Protein AF-0000000077935550 (afdb_homodimer)

pLDDT: mean 90.31, std 12.25, range [32.28, 98.06]

Foldseek 3Di:
DVVQQPQQVLLVVVLVCVVVVHDDDPVSCPPADPLQSLVVNVCVVVVWDKGGDPDRFKIWTADPVDPPATAAMEGEDEPVDDDDVVVVVVRVVVCVVRVHWYKYWYQYPVRDTDIDTDDDDDDDD/DVVQQPQQVLLVVVLVCVVVVHDDDPVSCPPADPQQSLVVNVCVVVVWDKGGDPDRFKIWTADPVDPPATAAMEGEDEPVDDDDVVVVVVRVVVCVVRVHWYKYWYQYPVRDTDIDTDDDDDDDD

Secondary structure (DSSP, 8-state):
-TTHHHHHHHHHHHHHHHHTT----GGGGTT--HHHHHHHHHHHHTT--EEE-SSTTEEEEEPSSSTT-EEEEEEEEETTS-B-HHHHHHHHHHHHHHTPEEEEEEE-TT--EEEEEEEE-----/-HHHHHHHHHHHHHHHHHHTT----GGGGTT--HHHHHHHHHHHHTT--EEE-SSTTEEEEEPSSSTT-EEEEEEEEETTS-B-HHHHHHHHHHHHHHTPEEEEEEE-TT--EEEEEEEE-----

Sequence (250 aa):
MSDHIENVKREEDIFQKLINRKEIRAEDISGINWDRLAVYVDLKQKGKVVCKGYDDSTLIIKDRKIEGKSKAIILVINEAEKISPTKLLDVISRSKSLNLEVLVALVDKYGDITYYNISEARLIRMSDHIENVKREEDIFQKLINRKEIRAEDISGINWDRLAVYVDLKQKGKVVCKGYDDSTLIIKDRKIEGKSKAIILVINEAEKISPTKLLDVISRSKSLNLEVLVALVDKYGDITYYNISEARLIR

Solvent-accessible surface area (backbone atoms only — not comparable to full-atom values): 13946 Å² total; per-residue (Å²): 122,72,70,67,67,46,53,38,53,47,48,51,49,49,46,50,31,57,76,68,71,45,86,80,52,72,75,77,54,58,92,56,53,61,68,44,45,51,50,50,49,52,40,45,73,40,69,47,50,73,47,60,38,92,52,89,43,32,30,28,32,44,35,90,85,44,85,90,38,63,41,30,39,32,42,51,40,53,53,88,44,74,41,52,47,60,62,54,49,51,51,50,56,52,20,62,79,65,67,28,45,41,32,36,36,38,29,46,98,84,67,52,73,48,41,29,33,50,43,82,44,81,83,73,110,123,72,70,66,63,48,52,37,55,47,49,50,49,50,46,50,30,56,76,67,70,45,86,80,53,70,76,78,55,58,93,56,54,62,66,46,45,51,50,50,48,51,40,44,72,39,67,47,51,72,46,58,37,92,51,88,43,32,31,26,32,44,36,88,85,43,84,92,36,62,40,29,38,32,42,50,41,52,53,90,46,74,42,51,49,59,60,55,49,52,52,49,54,52,20,62,78,65,67,29,45,40,34,34,37,38,29,45,97,85,66,53,72,48,40,28,34,49,43,82,44,82,83,72,111

Structure (mmCIF, N/CA/C/O backbone):
data_AF-0000000077935550-model_v1
#
loop_
_entity.id
_entity.type
_entity.pdbx_description
1 polymer 'tRNA intron endonuclease catalytic domain-containing protein'
#
loop_
_atom_site.group_PDB
_atom_site.id
_atom_site.type_symbol
_atom_site.label_atom_id
_atom_site.label_alt_id
_atom_site.label_comp_id
_atom_site.label_asym_id
_atom_site.label_entity_id
_atom_site.label_seq_id
_atom_site.pdbx_PDB_ins_code
_atom_site.Cartn_x
_atom_site.Cartn_y
_atom_site.Cartn_z
_atom_site.occupancy
_atom_site.B_iso_or_equiv
_atom_site.auth_seq_id
_atom_site.auth_comp_id
_atom_site.auth_asym_id
_atom_site.auth_atom_id
_atom_site.pdbx_PDB_model_num
ATOM 1 N N . MET A 1 1 ? -5.34 -27.719 8.75 1 32.28 1 MET A N 1
ATOM 2 C CA . MET A 1 1 ? -3.959 -27.766 8.281 1 32.28 1 MET A CA 1
ATOM 3 C C . MET A 1 1 ? -3.887 -28.344 6.871 1 32.28 1 MET A C 1
ATOM 5 O O . MET A 1 1 ? -3 -27.984 6.094 1 32.28 1 MET A O 1
ATOM 9 N N . SER A 1 2 ? -4.828 -29.25 6.672 1 37.88 2 SER A N 1
ATOM 10 C CA . SER A 1 2 ? -4.859 -30.125 5.5 1 37.88 2 SER A CA 1
ATOM 11 C C . SER A 1 2 ? -5.309 -29.359 4.258 1 37.88 2 SER A C 1
ATOM 13 O O . SER A 1 2 ? -4.797 -29.594 3.16 1 37.88 2 SER A O 1
ATOM 15 N N . ASP A 1 3 ? -6.27 -28.5 4.469 1 39.91 3 ASP A N 1
ATOM 16 C CA . ASP A 1 3 ? -6.969 -27.844 3.367 1 39.91 3 ASP A CA 1
ATOM 17 C C . ASP A 1 3 ? -6.082 -26.797 2.701 1 39.91 3 ASP A C 1
ATOM 19 O O . ASP A 1 3 ? -6.266 -26.469 1.524 1 39.91 3 ASP A O 1
ATOM 23 N N . HIS A 1 4 ? -5.25 -26.156 3.471 1 45.94 4 HIS A N 1
ATOM 24 C CA . HIS A 1 4 ? -4.41 -25.031 3.061 1 45.94 4 HIS A CA 1
ATOM 25 C C . HIS A 1 4 ? -3.344 -25.469 2.064 1 45.94 4 HIS A C 1
ATOM 27 O O . HIS A 1 4 ? -2.963 -24.703 1.175 1 45.94 4 HIS A O 1
ATOM 33 N N . ILE A 1 5 ? -2.688 -26.609 2.182 1 45.94 5 ILE A N 1
ATOM 34 C CA . ILE A 1 5 ? -1.694 -27.188 1.286 1 45.94 5 ILE A CA 1
ATOM 35 C C . ILE A 1 5 ? -2.332 -27.484 -0.068 1 45.94 5 ILE A C 1
ATOM 37 O O . ILE A 1 5 ? -1.652 -27.484 -1.097 1 45.94 5 ILE A O 1
ATOM 41 N N . GLU A 1 6 ? -3.572 -27.547 -0.084 1 53.25 6 GLU A N 1
ATOM 42 C CA . GLU A 1 6 ? -4.312 -28.078 -1.225 1 53.25 6 GLU A CA 1
ATOM 43 C C . GLU A 1 6 ? -4.5 -27.016 -2.305 1 53.25 6 GLU A C 1
ATOM 45 O O . GLU A 1 6 ? -4.473 -27.328 -3.498 1 53.25 6 GLU A O 1
ATOM 50 N N . ASN A 1 7 ? -4.562 -25.797 -1.933 1 57.72 7 ASN A N 1
ATOM 51 C CA . ASN A 1 7 ? -4.941 -24.812 -2.938 1 57.72 7 ASN A CA 1
ATOM 52 C C . ASN A 1 7 ? -3.795 -24.531 -3.902 1 57.72 7 ASN A C 1
ATOM 54 O O . ASN A 1 7 ? -4 -24.453 -5.117 1 57.72 7 ASN A O 1
ATOM 58 N N . VAL A 1 8 ? -2.561 -24.375 -3.51 1 64.44 8 VAL A N 1
ATOM 59 C CA . VAL A 1 8 ? -1.49 -24.078 -4.457 1 64.44 8 VAL A CA 1
ATOM 60 C C . VAL A 1 8 ? -1.198 -25.328 -5.301 1 64.44 8 VAL A C 1
ATOM 62 O O . VAL A 1 8 ? -0.874 -25.219 -6.484 1 64.44 8 VAL A O 1
ATOM 65 N N . LYS A 1 9 ? -1.453 -26.469 -4.758 1 80 9 LYS A N 1
ATOM 66 C CA . LYS A 1 9 ? -1.347 -27.656 -5.613 1 80 9 LYS A CA 1
ATOM 67 C C . LYS A 1 9 ? -2.338 -27.578 -6.77 1 80 9 LYS A C 1
ATOM 69 O O . LYS A 1 9 ? -2.014 -27.969 -7.898 1 80 9 LYS A O 1
ATOM 74 N N . ARG A 1 10 ? -3.385 -26.969 -6.418 1 88.62 10 ARG A N 1
ATOM 75 C CA . ARG A 1 10 ? -4.414 -26.844 -7.445 1 88.62 10 ARG A CA 1
ATOM 76 C C . ARG A 1 10 ? -3.998 -25.828 -8.508 1 88.62 10 ARG A C 1
ATOM 78 O O . ARG A 1 10 ? -4.117 -26.094 -9.703 1 88.62 10 ARG A O 1
ATOM 85 N N . GLU A 1 11 ? -3.42 -24.734 -8.094 1 91.62 11 GLU A N 1
ATOM 86 C CA . GLU A 1 11 ? -2.975 -23.703 -9.039 1 91.62 11 GLU A CA 1
ATOM 87 C C . GLU A 1 11 ? -1.8 -24.203 -9.875 1 91.62 11 GLU A C 1
ATOM 89 O O . GLU A 1 11 ? -1.725 -23.922 -11.078 1 91.62 11 GLU A O 1
ATOM 94 N N . GLU A 1 12 ? -0.996 -24.938 -9.211 1 92.38 12 GLU A N 1
ATOM 95 C CA . GLU A 1 12 ? 0.135 -25.516 -9.93 1 92.38 12 GLU A CA 1
ATOM 96 C C . GLU A 1 12 ? -0.335 -26.516 -10.984 1 92.38 12 GLU A C 1
ATOM 98 O O . GLU A 1 12 ? 0.181 -26.531 -12.102 1 92.38 12 GLU A O 1
ATOM 103 N N . ASP A 1 13 ? -1.292 -27.281 -10.578 1 93.44 13 ASP A N 1
ATOM 104 C CA . ASP A 1 13 ? -1.861 -28.234 -11.516 1 93.44 13 ASP A CA 1
ATOM 105 C C . ASP A 1 13 ? -2.48 -27.531 -12.719 1 93.44 13 ASP A C 1
ATOM 107 O O . ASP A 1 13 ? -2.275 -27.938 -13.859 1 93.44 13 ASP A O 1
ATOM 111 N N . ILE A 1 14 ? -3.154 -26.562 -12.367 1 93.75 14 ILE A N 1
ATOM 112 C CA . ILE A 1 14 ? -3.789 -25.781 -13.422 1 93.75 14 ILE A CA 1
ATOM 113 C C . ILE A 1 14 ? -2.719 -25.141 -14.305 1 93.75 14 ILE A C 1
ATOM 115 O O . ILE A 1 14 ? -2.816 -25.188 -15.539 1 93.75 14 ILE A O 1
ATOM 119 N N . PHE A 1 15 ? -1.76 -24.641 -13.68 1 93.94 15 PHE A N 1
ATOM 120 C CA . PHE A 1 15 ? -0.656 -24.047 -14.422 1 93.94 15 PHE A CA 1
ATOM 121 C C . PHE A 1 15 ? -0.003 -25.078 -15.344 1 93.94 15 PHE A C 1
ATOM 123 O O . PHE A 1 15 ? 0.272 -24.781 -16.516 1 93.94 15 PHE A O 1
ATOM 130 N N . GLN A 1 16 ? 0.189 -26.203 -14.93 1 95.06 16 GLN A N 1
ATOM 131 C CA . GLN A 1 16 ? 0.81 -27.266 -15.719 1 95.06 16 GLN A CA 1
ATOM 132 C C . GLN A 1 16 ? -0.077 -27.656 -16.891 1 95.06 16 GLN A C 1
ATOM 134 O O . GLN A 1 16 ? 0.418 -27.906 -18 1 95.06 16 GLN A O 1
ATOM 139 N N . LYS A 1 17 ? -1.321 -27.719 -16.578 1 94.75 17 LYS A N 1
ATOM 140 C CA . LYS A 1 17 ? -2.254 -28.031 -17.656 1 94.75 17 LYS A CA 1
ATOM 141 C C . LYS A 1 17 ? -2.234 -26.938 -18.734 1 94.75 17 LYS A C 1
ATOM 143 O O . LYS A 1 17 ? -2.246 -27.25 -19.938 1 94.75 17 LYS A O 1
ATOM 148 N N . LEU A 1 18 ? -2.193 -25.719 -18.25 1 91.12 18 LEU A N 1
ATOM 149 C CA . LEU A 1 18 ? -2.15 -24.594 -19.172 1 91.12 18 LEU A CA 1
ATOM 150 C C . LEU A 1 18 ? -0.898 -24.641 -20.031 1 91.12 18 LEU A C 1
ATOM 152 O O . LEU A 1 18 ? -0.976 -24.469 -21.25 1 91.12 18 LEU A O 1
ATOM 156 N N . ILE A 1 19 ? 0.218 -24.875 -19.484 1 92.75 19 ILE A N 1
ATOM 157 C CA . ILE A 1 19 ? 1.485 -24.812 -20.203 1 92.75 19 ILE A CA 1
ATOM 158 C C . ILE A 1 19 ? 1.622 -26.031 -21.109 1 92.75 19 ILE A C 1
ATOM 160 O O . ILE A 1 19 ? 2.289 -25.953 -22.141 1 92.75 19 ILE A O 1
ATOM 164 N N . ASN A 1 20 ? 1.016 -27.078 -20.797 1 95.06 20 ASN A N 1
ATOM 165 C CA . ASN A 1 20 ? 1.072 -28.297 -21.594 1 95.06 20 ASN A CA 1
ATOM 166 C C . ASN A 1 20 ? -0.09 -28.359 -22.594 1 95.06 20 ASN A C 1
ATOM 168 O O . ASN A 1 20 ? -0.294 -29.391 -23.234 1 95.06 20 ASN A O 1
ATOM 172 N N . ARG A 1 21 ? -0.893 -27.234 -22.625 1 94 21 ARG A N 1
ATOM 173 C CA . ARG A 1 21 ? -2.033 -27.109 -23.531 1 94 21 ARG A CA 1
ATOM 174 C C . ARG A 1 21 ? -3.023 -28.25 -23.312 1 94 21 ARG A C 1
ATOM 176 O O . ARG A 1 21 ? -3.504 -28.844 -24.281 1 94 21 ARG A O 1
ATOM 183 N N . LYS A 1 22 ? -3.236 -28.625 -22.234 1 94.81 22 LYS A N 1
ATOM 184 C CA . LYS A 1 22 ? -4.223 -29.641 -21.875 1 94.81 22 LYS A CA 1
ATOM 185 C C . LYS A 1 22 ? -5.559 -29 -21.5 1 94.81 22 LYS A C 1
ATOM 187 O O . LYS A 1 22 ? -5.605 -27.859 -21.047 1 94.81 22 LYS A O 1
ATOM 192 N N . GLU A 1 23 ? -6.551 -29.734 -21.547 1 94.31 23 GLU A N 1
ATOM 193 C CA . GLU A 1 23 ? -7.891 -29.25 -21.234 1 94.31 23 GLU A CA 1
ATOM 194 C C . GLU A 1 23 ? -8.062 -29.016 -19.734 1 94.31 23 GLU A C 1
ATOM 196 O O . GLU A 1 23 ? -7.598 -29.812 -18.922 1 94.31 23 GLU A O 1
ATOM 201 N N . ILE A 1 24 ? -8.695 -27.938 -19.406 1 92.5 24 ILE A N 1
ATOM 202 C CA . ILE A 1 24 ? -9.07 -27.641 -18.031 1 92.5 24 ILE A CA 1
ATOM 203 C C . ILE A 1 24 ? -10.57 -27.875 -17.828 1 92.5 24 ILE A C 1
ATOM 205 O O . ILE A 1 24 ? -11.391 -27.266 -18.531 1 92.5 24 ILE A O 1
ATOM 209 N N . ARG A 1 25 ? -10.859 -28.688 -16.984 1 93.75 25 ARG A N 1
ATOM 210 C CA . ARG A 1 25 ? -12.258 -29.016 -16.734 1 93.75 25 ARG A CA 1
ATOM 211 C C . ARG A 1 25 ? -12.875 -28.047 -15.727 1 93.75 25 ARG A C 1
ATOM 213 O O . ARG A 1 25 ? -12.164 -27.391 -14.961 1 93.75 25 ARG A O 1
ATOM 220 N N . ALA A 1 26 ? -14.141 -28 -15.734 1 91.94 26 ALA A N 1
ATOM 221 C CA . ALA A 1 26 ? -14.883 -27.141 -14.82 1 91.94 26 ALA A CA 1
ATOM 222 C C . ALA A 1 26 ? -14.562 -27.469 -13.367 1 91.94 26 ALA A C 1
ATOM 224 O O . ALA A 1 26 ? -14.477 -26.578 -12.523 1 91.94 26 ALA A O 1
ATOM 225 N N . GLU A 1 27 ? -14.391 -28.625 -13.117 1 91.56 27 GLU A N 1
ATOM 226 C CA . GLU A 1 27 ? -14.133 -29.094 -11.766 1 91.56 27 GLU A CA 1
ATOM 227 C C . GLU A 1 27 ? -12.773 -28.609 -11.258 1 91.56 27 GLU A C 1
ATOM 229 O O . GLU A 1 27 ? -12.578 -28.438 -10.055 1 91.56 27 GLU A O 1
ATOM 234 N N . ASP A 1 28 ? -11.828 -28.469 -12.258 1 89.81 28 ASP A N 1
ATOM 235 C CA . ASP A 1 28 ? -10.477 -28.031 -11.914 1 89.81 28 ASP A CA 1
ATOM 236 C C . ASP A 1 28 ? -10.484 -26.609 -11.359 1 89.81 28 ASP A C 1
ATOM 238 O O . ASP A 1 28 ? -9.648 -26.266 -10.516 1 89.81 28 ASP A O 1
ATOM 242 N N . ILE A 1 29 ? -11.5 -25.859 -11.727 1 89.5 29 ILE A N 1
ATOM 243 C CA . ILE A 1 29 ? -11.422 -24.453 -11.391 1 89.5 29 ILE A CA 1
ATOM 244 C C . ILE A 1 29 ? -12.586 -24.078 -10.477 1 89.5 29 ILE A C 1
ATOM 246 O O . ILE A 1 29 ? -12.836 -22.891 -10.219 1 89.5 29 ILE A O 1
ATOM 250 N N . SER A 1 30 ? -13.227 -25.078 -10.07 1 90.69 30 SER A N 1
ATOM 251 C CA . SER A 1 30 ? -14.352 -24.797 -9.188 1 90.69 30 SER A CA 1
ATOM 252 C C . SER A 1 30 ? -13.875 -24.234 -7.852 1 90.69 30 SER A C 1
ATOM 254 O O . SER A 1 30 ? -12.992 -24.797 -7.211 1 90.69 30 SER A O 1
ATOM 256 N N . GLY A 1 31 ? -14.414 -23.047 -7.387 1 90.06 31 GLY A N 1
ATOM 257 C CA . GLY A 1 31 ? -14.133 -22.484 -6.082 1 90.06 31 GLY A CA 1
ATOM 258 C C . GLY A 1 31 ? -12.781 -21.797 -6.012 1 90.06 31 GLY A C 1
ATOM 259 O O . GLY A 1 31 ? -12.297 -21.469 -4.922 1 90.06 31 GLY A O 1
ATOM 260 N N . ILE A 1 32 ? -12.164 -21.75 -7.156 1 89.44 32 ILE A N 1
ATOM 261 C CA . ILE A 1 32 ? -10.828 -21.156 -7.172 1 89.44 32 ILE A CA 1
ATOM 262 C C . ILE A 1 32 ? -10.938 -19.641 -7.203 1 89.44 32 ILE A C 1
ATOM 264 O O . ILE A 1 32 ? -11.844 -19.094 -7.836 1 89.44 32 ILE A O 1
ATOM 268 N N . ASN A 1 33 ? -10.07 -18.969 -6.469 1 93.81 33 ASN A N 1
ATOM 269 C CA . ASN A 1 33 ? -9.914 -17.516 -6.625 1 93.81 33 ASN A CA 1
ATOM 270 C C . ASN A 1 33 ? -9.203 -17.172 -7.926 1 93.81 33 ASN A C 1
ATOM 272 O O . ASN A 1 33 ? -7.98 -17.297 -8.023 1 93.81 33 ASN A O 1
ATOM 276 N N . TRP A 1 34 ? -9.992 -16.641 -8.836 1 93.94 34 TRP A N 1
ATOM 277 C CA . TRP A 1 34 ? -9.484 -16.406 -10.18 1 93.94 34 TRP A CA 1
ATOM 278 C C . TRP A 1 34 ? -8.383 -15.359 -10.172 1 93.94 34 TRP A C 1
ATOM 280 O O . TRP A 1 34 ? -7.406 -15.469 -10.922 1 93.94 34 TRP A O 1
ATOM 290 N N . ASP A 1 35 ? -8.57 -14.391 -9.391 1 96.31 35 ASP A N 1
ATOM 291 C CA . ASP A 1 35 ? -7.555 -13.344 -9.32 1 96.31 35 ASP A CA 1
ATOM 292 C C . ASP A 1 35 ? -6.227 -13.906 -8.812 1 96.31 35 ASP A C 1
ATOM 294 O O . ASP A 1 35 ? -5.168 -13.609 -9.375 1 96.31 35 ASP A O 1
ATOM 298 N N . ARG A 1 36 ? -6.324 -14.711 -7.832 1 96.31 36 ARG A N 1
ATOM 299 C CA . ARG A 1 36 ? -5.105 -15.297 -7.293 1 96.31 36 ARG A CA 1
ATOM 300 C C . ARG A 1 36 ? -4.457 -16.234 -8.305 1 96.31 36 ARG A C 1
ATOM 302 O O . ARG A 1 36 ? -3.23 -16.266 -8.43 1 96.31 36 ARG A O 1
ATOM 309 N N . LEU A 1 37 ? -5.273 -17 -9 1 95.62 37 LEU A N 1
ATOM 310 C CA . LEU A 1 37 ? -4.746 -17.875 -10.039 1 95.62 37 LEU A CA 1
ATOM 311 C C . LEU A 1 37 ? -4.051 -17.062 -11.125 1 95.62 37 LEU A C 1
ATOM 313 O O . LEU A 1 37 ? -2.963 -17.438 -11.578 1 95.62 37 LEU A O 1
ATOM 317 N N . ALA A 1 38 ? -4.664 -16.016 -11.516 1 96.75 38 ALA A N 1
ATOM 318 C CA . ALA A 1 38 ? -4.074 -15.148 -12.539 1 96.75 38 ALA A CA 1
ATOM 319 C C . ALA A 1 38 ? -2.709 -14.633 -12.102 1 96.75 38 ALA A C 1
ATOM 321 O O . ALA A 1 38 ? -1.755 -14.641 -12.891 1 96.75 38 ALA A O 1
ATOM 322 N N . VAL A 1 39 ? -2.629 -14.25 -10.883 1 98.06 39 VAL A N 1
ATOM 323 C CA . VAL A 1 39 ? -1.373 -13.734 -10.352 1 98.06 39 VAL A CA 1
ATOM 324 C C . VAL A 1 39 ? -0.343 -14.859 -10.266 1 98.06 39 VAL A C 1
ATOM 326 O O . VAL A 1 39 ? 0.825 -14.664 -10.609 1 98.06 39 VAL A O 1
ATOM 329 N N . TYR A 1 40 ? -0.787 -16.016 -9.828 1 97.31 40 TYR A N 1
ATOM 330 C CA . TYR A 1 40 ? 0.091 -17.172 -9.773 1 97.31 40 TYR A CA 1
ATOM 331 C C . TYR A 1 40 ? 0.697 -17.469 -11.141 1 97.31 40 TYR A C 1
ATOM 333 O O . TYR A 1 40 ? 1.916 -17.609 -11.273 1 97.31 40 TYR A O 1
ATOM 341 N N . VAL A 1 41 ? -0.122 -17.531 -12.086 1 95.81 41 VAL A N 1
ATOM 342 C CA . VAL A 1 41 ? 0.308 -17.844 -13.445 1 95.81 41 VAL A CA 1
ATOM 343 C C . VAL A 1 41 ? 1.266 -16.766 -13.945 1 95.81 41 VAL A C 1
ATOM 345 O O . VAL A 1 41 ? 2.309 -17.078 -14.531 1 95.81 41 VAL A O 1
ATOM 348 N N . ASP A 1 42 ? 0.88 -15.555 -13.742 1 97 42 ASP A N 1
ATOM 349 C CA . ASP A 1 42 ? 1.722 -14.445 -14.164 1 97 42 ASP A CA 1
ATOM 350 C C . ASP A 1 42 ? 3.113 -14.539 -13.547 1 97 42 ASP A C 1
ATOM 352 O O . ASP A 1 42 ? 4.121 -14.383 -14.242 1 97 42 ASP A O 1
ATOM 356 N N . LEU A 1 43 ? 3.197 -14.773 -12.328 1 97.25 43 LEU A N 1
ATOM 357 C CA . LEU A 1 43 ? 4.469 -14.867 -11.617 1 97.25 43 LEU A CA 1
ATOM 358 C C . LEU A 1 43 ? 5.293 -16.047 -12.125 1 97.25 43 LEU A C 1
ATOM 360 O O . LEU A 1 43 ? 6.504 -15.922 -12.32 1 97.25 43 LEU A O 1
ATOM 364 N N . LYS A 1 44 ? 4.59 -17.125 -12.344 1 95.44 44 LYS A N 1
ATOM 365 C CA . LYS A 1 44 ? 5.273 -18.297 -12.883 1 95.44 44 LYS A CA 1
ATOM 366 C C . LYS A 1 44 ? 5.883 -17.984 -14.25 1 95.44 44 LYS A C 1
ATOM 368 O O . LYS A 1 44 ? 7.031 -18.344 -14.523 1 95.44 44 LYS A O 1
ATOM 373 N N . GLN A 1 45 ? 5.133 -17.328 -15.008 1 94.31 45 GLN A N 1
ATOM 374 C CA . GLN A 1 45 ? 5.602 -16.969 -16.344 1 94.31 45 GLN A CA 1
ATOM 375 C C . GLN A 1 45 ? 6.781 -16 -16.266 1 94.31 45 GLN A C 1
ATOM 377 O O . GLN A 1 45 ? 7.648 -16 -17.141 1 94.31 45 GLN A O 1
ATOM 382 N N . LYS A 1 46 ? 6.832 -15.305 -15.273 1 94.5 46 LYS A N 1
ATOM 383 C CA . LYS A 1 46 ? 7.93 -14.367 -15.062 1 94.5 46 LYS A CA 1
ATOM 384 C C . LYS A 1 46 ? 9.133 -15.062 -14.438 1 94.5 46 LYS A C 1
ATOM 386 O O . LYS A 1 46 ? 10.141 -14.414 -14.133 1 94.5 46 LYS A O 1
ATOM 391 N N . GLY A 1 47 ? 8.984 -16.297 -14.164 1 93.94 47 GLY A N 1
ATOM 392 C CA . GLY A 1 47 ? 10.109 -17.109 -13.719 1 93.94 47 GLY A CA 1
ATOM 393 C C . GLY A 1 47 ? 10.258 -17.125 -12.203 1 93.94 47 GLY A C 1
ATOM 394 O O . GLY A 1 47 ? 11.312 -17.5 -11.688 1 93.94 47 GLY A O 1
ATOM 395 N N . LYS A 1 48 ? 9.211 -16.719 -11.578 1 95.88 48 LYS A N 1
ATOM 396 C CA . LYS A 1 48 ? 9.258 -16.766 -10.117 1 95.88 48 LYS A CA 1
ATOM 397 C C . LYS A 1 48 ? 8.875 -18.141 -9.594 1 95.88 48 LYS A C 1
ATOM 399 O O . LYS A 1 48 ? 8.117 -18.859 -10.234 1 95.88 48 LYS A O 1
ATOM 404 N N . VAL A 1 49 ? 9.477 -18.438 -8.469 1 95.44 49 VAL A N 1
ATOM 405 C CA . VAL A 1 49 ? 9.031 -19.609 -7.734 1 95.44 49 VAL A CA 1
ATOM 406 C C . VAL A 1 49 ? 7.953 -19.219 -6.73 1 95.44 49 VAL A C 1
ATOM 408 O O . VAL A 1 49 ? 8.211 -18.453 -5.797 1 95.44 49 VAL A O 1
ATOM 411 N N . VAL A 1 50 ? 6.793 -19.766 -6.992 1 96.44 50 VAL A N 1
ATOM 412 C CA . VAL A 1 50 ? 5.633 -19.281 -6.254 1 96.44 50 VAL A CA 1
ATOM 413 C C . VAL A 1 50 ? 4.965 -20.438 -5.512 1 96.44 50 VAL A C 1
ATOM 415 O O . VAL A 1 50 ? 4.824 -21.531 -6.059 1 96.44 50 VAL A O 1
ATOM 418 N N . CYS A 1 51 ? 4.57 -20.141 -4.27 1 94.25 51 CYS A N 1
ATOM 419 C CA . CYS A 1 51 ? 3.812 -21.125 -3.498 1 94.25 51 CYS A CA 1
ATOM 420 C C . CYS A 1 51 ? 2.604 -20.469 -2.832 1 94.25 51 CYS A C 1
ATOM 422 O O . CYS A 1 51 ? 2.379 -19.266 -2.98 1 94.25 51 CYS A O 1
ATOM 424 N N . LYS A 1 52 ? 1.804 -21.297 -2.209 1 93.06 52 LYS A N 1
ATOM 425 C CA . LYS A 1 52 ? 0.605 -20.828 -1.522 1 93.06 52 LYS A CA 1
ATOM 426 C C . LYS A 1 52 ? 0.964 -19.906 -0.361 1 93.06 52 LYS A C 1
ATOM 428 O O . LYS A 1 52 ? 1.93 -20.156 0.363 1 93.06 52 LYS A O 1
ATOM 433 N N . GLY A 1 53 ? 0.173 -18.906 -0.191 1 93.38 53 GLY A N 1
ATOM 434 C CA . GLY A 1 53 ? 0.35 -18 0.937 1 93.38 53 GLY A CA 1
ATOM 435 C C . GLY A 1 53 ? -0.388 -18.453 2.184 1 93.38 53 GLY A C 1
ATOM 436 O O . GLY A 1 53 ? -0.552 -19.656 2.412 1 93.38 53 GLY A O 1
ATOM 437 N N . TYR A 1 54 ? -0.711 -17.547 3.039 1 88.56 54 TYR A N 1
ATOM 438 C CA . TYR A 1 54 ? -1.281 -17.859 4.344 1 88.56 54 TYR A CA 1
ATOM 439 C C . TYR A 1 54 ? -2.801 -17.938 4.27 1 88.56 54 TYR A C 1
ATOM 441 O O . TYR A 1 54 ? -3.445 -18.484 5.168 1 88.56 54 TYR A O 1
ATOM 449 N N . ASP A 1 55 ? -3.348 -17.297 3.244 1 90.44 55 ASP A N 1
ATOM 450 C CA . ASP A 1 55 ? -4.793 -17.391 3.053 1 90.44 55 ASP A CA 1
ATOM 451 C C . ASP A 1 55 ? -5.152 -17.406 1.569 1 90.44 55 ASP A C 1
ATOM 453 O O . ASP A 1 55 ? -4.281 -17.609 0.717 1 90.44 55 ASP A O 1
ATOM 457 N N . ASP A 1 56 ? -6.449 -17.281 1.259 1 91 56 ASP A N 1
ATOM 458 C CA . ASP A 1 56 ? -6.949 -17.469 -0.1 1 91 56 ASP A CA 1
ATOM 459 C C . ASP A 1 56 ? -6.633 -16.25 -0.976 1 91 56 ASP A C 1
ATOM 461 O O . ASP A 1 56 ? -6.91 -16.266 -2.178 1 91 56 ASP A O 1
ATOM 465 N N . SER A 1 57 ? -5.957 -15.312 -0.434 1 94.44 57 SER A N 1
ATOM 466 C CA . SER A 1 57 ? -5.668 -14.125 -1.236 1 94.44 57 SER A CA 1
ATOM 467 C C . SER A 1 57 ? -4.176 -13.828 -1.258 1 94.44 57 SER A C 1
ATOM 469 O O . SER A 1 57 ? -3.754 -12.773 -1.74 1 94.44 57 SER A O 1
ATOM 471 N N . THR A 1 58 ? -3.408 -14.758 -0.723 1 96.56 58 THR A N 1
ATOM 472 C CA . THR A 1 58 ? -1.982 -14.461 -0.649 1 96.56 58 THR A CA 1
ATOM 473 C C . THR A 1 58 ? -1.167 -15.555 -1.338 1 96.56 58 THR A C 1
ATOM 475 O O . THR A 1 58 ? -1.637 -16.688 -1.492 1 96.56 58 THR A O 1
ATOM 478 N N . LEU A 1 59 ? -0.047 -15.156 -1.796 1 97.31 59 LEU A N 1
ATOM 479 C CA . LEU A 1 59 ? 0.983 -16.031 -2.355 1 97.31 59 LEU A CA 1
ATOM 480 C C . LEU A 1 59 ? 2.346 -15.719 -1.744 1 97.31 59 LEU A C 1
ATOM 482 O O . LEU A 1 59 ? 2.543 -14.648 -1.164 1 97.31 59 LEU A O 1
ATOM 486 N N . ILE A 1 60 ? 3.236 -16.672 -1.882 1 97.25 60 ILE A N 1
ATOM 487 C CA . ILE A 1 60 ? 4.605 -16.5 -1.414 1 97.25 60 ILE A CA 1
ATOM 488 C C . ILE A 1 60 ? 5.578 -16.703 -2.572 1 97.25 60 ILE A C 1
ATOM 490 O O . ILE A 1 60 ? 5.43 -17.641 -3.359 1 97.25 60 ILE A O 1
ATOM 494 N N . ILE A 1 61 ? 6.473 -15.773 -2.688 1 97.12 61 ILE A N 1
ATOM 495 C CA . ILE A 1 61 ? 7.582 -15.938 -3.621 1 97.12 61 ILE A CA 1
ATOM 496 C C . ILE A 1 61 ? 8.812 -16.453 -2.879 1 97.12 61 ILE A C 1
ATOM 498 O O . ILE A 1 61 ? 9.195 -15.906 -1.842 1 97.12 61 ILE A O 1
ATOM 502 N N . LYS A 1 62 ? 9.359 -17.422 -3.441 1 96.56 62 LYS A N 1
ATOM 503 C CA . LYS A 1 62 ? 10.555 -18 -2.846 1 96.56 62 LYS A CA 1
ATOM 504 C C . LYS A 1 62 ? 11.82 -17.328 -3.369 1 96.56 62 LYS A C 1
ATOM 506 O O . LYS A 1 62 ? 11.82 -16.766 -4.465 1 96.56 62 LYS A O 1
ATOM 511 N N . ASP A 1 63 ? 12.867 -17.484 -2.496 1 94.38 63 ASP A N 1
ATOM 512 C CA . ASP A 1 63 ? 14.188 -17.031 -2.914 1 94.38 63 ASP A CA 1
ATOM 513 C C . ASP A 1 63 ? 14.836 -18.016 -3.879 1 94.38 63 ASP A C 1
ATOM 515 O O . ASP A 1 63 ? 14.844 -19.219 -3.625 1 94.38 63 ASP A O 1
ATOM 519 N N . ARG A 1 64 ? 15.305 -17.562 -4.98 1 88.56 64 ARG A N 1
ATOM 520 C CA . ARG A 1 64 ? 15.883 -18.453 -5.98 1 88.56 64 ARG A CA 1
ATOM 521 C C . ARG A 1 64 ? 17.281 -18.891 -5.574 1 88.56 64 ARG A C 1
ATOM 523 O O . ARG A 1 64 ? 17.75 -19.953 -6.012 1 88.56 64 ARG A O 1
ATOM 530 N N . LYS A 1 65 ? 17.922 -18.094 -4.77 1 90.75 65 LYS A N 1
ATOM 531 C CA . LYS A 1 65 ? 19.312 -18.359 -4.418 1 90.75 65 LYS A CA 1
ATOM 532 C C . LYS A 1 65 ? 19.422 -19.234 -3.172 1 90.75 65 LYS A C 1
ATOM 534 O O . LYS A 1 65 ? 20.344 -20.031 -3.041 1 90.75 65 LYS A O 1
ATOM 539 N N . ILE A 1 66 ? 18.531 -19.031 -2.271 1 91.56 66 ILE A N 1
ATOM 540 C CA . ILE A 1 66 ? 18.562 -19.75 -1 1 91.56 66 ILE A CA 1
ATOM 541 C C . ILE A 1 66 ? 17.375 -20.719 -0.936 1 91.56 66 ILE A C 1
ATOM 543 O O . ILE A 1 66 ? 16.234 -20.297 -0.82 1 91.56 66 ILE A O 1
ATOM 547 N N . GLU A 1 67 ? 17.688 -21.938 -0.968 1 89.94 67 GLU A N 1
ATOM 548 C CA . GLU A 1 67 ? 16.656 -22.953 -0.946 1 89.94 67 GLU A CA 1
ATOM 549 C C . GLU A 1 67 ? 15.812 -22.859 0.321 1 89.94 67 GLU A C 1
AT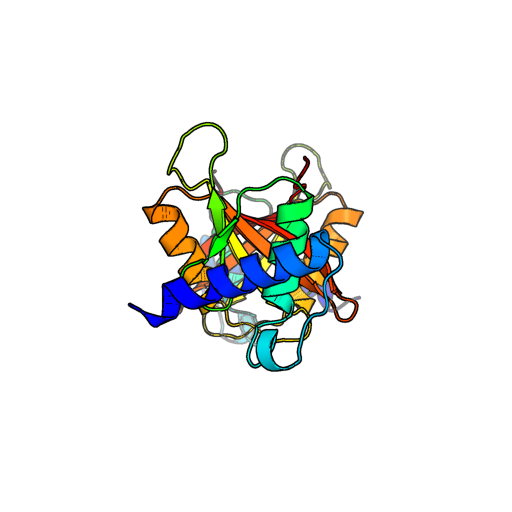OM 551 O O . GLU A 1 67 ? 16.344 -22.719 1.421 1 89.94 67 GLU A O 1
ATOM 556 N N . GLY A 1 68 ? 14.508 -22.906 0.157 1 90.25 68 GLY A N 1
ATOM 557 C CA . GLY A 1 68 ? 13.602 -22.953 1.294 1 90.25 68 GLY A CA 1
ATOM 558 C C . GLY A 1 68 ? 13.258 -21.578 1.84 1 90.25 68 GLY A C 1
ATOM 559 O O . GLY A 1 68 ? 12.367 -21.438 2.684 1 90.25 68 GLY A O 1
ATOM 560 N N . LYS A 1 69 ? 14.023 -20.594 1.384 1 94.56 69 LYS A N 1
ATOM 561 C CA . LYS A 1 69 ? 13.797 -19.25 1.915 1 94.56 69 LYS A CA 1
ATOM 562 C C . LYS A 1 69 ? 12.727 -18.516 1.117 1 94.56 69 LYS A C 1
ATOM 564 O O . LYS A 1 69 ? 12.711 -18.578 -0.114 1 94.56 69 LYS A O 1
ATOM 569 N N . SER A 1 70 ? 11.797 -17.953 1.845 1 95.88 70 SER A N 1
ATOM 570 C CA . SER A 1 70 ? 10.805 -17.078 1.22 1 95.88 70 SER A CA 1
ATOM 571 C C . SER A 1 70 ? 11.328 -15.664 1.067 1 95.88 70 SER A C 1
ATOM 573 O O . SER A 1 70 ? 12.055 -15.172 1.93 1 95.88 70 SER A O 1
ATOM 575 N N . LYS A 1 71 ? 10.93 -15.062 -0.024 1 96.44 71 LYS A N 1
ATOM 576 C CA . LYS A 1 71 ? 11.43 -13.727 -0.329 1 96.44 71 LYS A CA 1
ATOM 577 C C . LYS A 1 71 ? 10.344 -12.672 -0.131 1 96.44 71 LYS A C 1
ATOM 579 O O . LYS A 1 71 ? 10.602 -11.594 0.396 1 96.44 71 LYS A O 1
ATOM 584 N N . ALA A 1 72 ? 9.172 -13.008 -0.551 1 97.38 72 ALA A N 1
ATOM 585 C CA . ALA A 1 72 ? 8.117 -12 -0.53 1 97.38 72 ALA A CA 1
ATOM 586 C C . ALA A 1 72 ? 6.75 -12.641 -0.335 1 97.38 72 ALA A C 1
ATOM 588 O O . ALA A 1 72 ? 6.547 -13.805 -0.692 1 97.38 72 ALA A O 1
ATOM 589 N N . ILE A 1 73 ? 5.844 -11.93 0.29 1 97.56 73 ILE A N 1
ATOM 590 C CA . ILE A 1 73 ? 4.43 -12.281 0.333 1 97.56 73 ILE A CA 1
ATOM 591 C C . ILE A 1 73 ? 3.643 -11.344 -0.584 1 97.56 73 ILE A C 1
ATOM 593 O O . ILE A 1 73 ? 3.891 -10.141 -0.612 1 97.56 73 ILE A O 1
ATOM 597 N N . ILE A 1 74 ? 2.738 -11.906 -1.358 1 97.88 74 ILE A N 1
ATOM 598 C CA . ILE A 1 74 ? 1.907 -11.148 -2.281 1 97.88 74 ILE A CA 1
ATOM 599 C C . ILE A 1 74 ? 0.453 -11.18 -1.818 1 97.88 74 ILE A C 1
ATOM 601 O O . ILE A 1 74 ? -0.123 -12.258 -1.646 1 97.88 74 ILE A O 1
ATOM 605 N N . LEU A 1 75 ? -0.091 -10.062 -1.594 1 97.19 75 LEU A N 1
ATOM 606 C CA . LEU A 1 75 ? -1.529 -9.938 -1.384 1 97.19 75 LEU A CA 1
ATOM 607 C C . LEU A 1 75 ? -2.244 -9.609 -2.691 1 97.19 75 LEU A C 1
ATOM 609 O O . LEU A 1 75 ? -1.94 -8.609 -3.338 1 97.19 75 LEU A O 1
ATOM 613 N N . VAL A 1 76 ? -3.17 -10.453 -3.055 1 97.31 76 VAL A N 1
ATOM 614 C CA . VAL A 1 76 ? -3.924 -10.25 -4.289 1 97.31 76 VAL A CA 1
ATOM 615 C C . VAL A 1 76 ? -5.211 -9.484 -3.994 1 97.31 76 VAL A C 1
ATOM 617 O O . VAL A 1 76 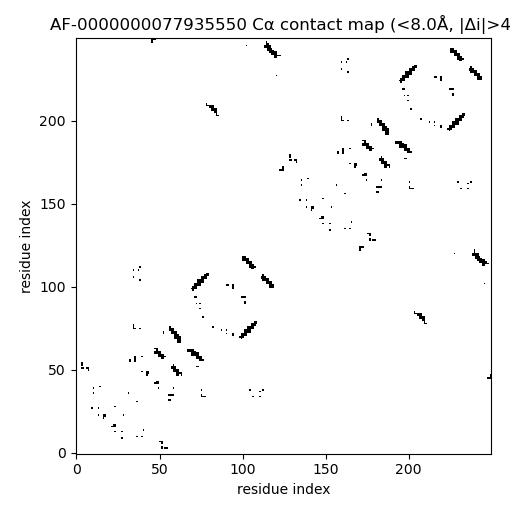? -6.012 -9.906 -3.158 1 97.31 76 VAL A O 1
ATOM 620 N N . ILE A 1 77 ? -5.359 -8.352 -4.711 1 95.31 77 ILE A N 1
ATOM 621 C CA . ILE A 1 77 ? -6.523 -7.488 -4.516 1 95.31 77 ILE A CA 1
ATOM 622 C C . ILE A 1 77 ? -7.23 -7.266 -5.852 1 95.31 77 ILE A C 1
ATOM 624 O O . ILE A 1 77 ? -6.586 -6.973 -6.859 1 95.31 77 ILE A O 1
ATOM 628 N N . ASN A 1 78 ? -8.555 -7.477 -5.781 1 94.69 78 ASN A N 1
ATOM 629 C CA . ASN A 1 78 ? -9.383 -7.113 -6.922 1 94.69 78 ASN A CA 1
ATOM 630 C C . ASN A 1 78 ? -9.758 -5.633 -6.895 1 94.69 78 ASN A C 1
ATOM 632 O O . ASN A 1 78 ? -10.25 -5.133 -5.883 1 94.69 78 ASN A O 1
ATOM 636 N N . GLU A 1 79 ? -9.531 -4.965 -7.922 1 92.56 79 GLU A N 1
ATOM 637 C CA . GLU A 1 79 ? -9.758 -3.523 -7.996 1 92.56 79 GLU A CA 1
ATOM 638 C C . GLU A 1 79 ? -11.219 -3.178 -7.734 1 92.56 79 GLU A C 1
ATOM 640 O O . GLU A 1 79 ? -11.523 -2.104 -7.215 1 92.56 79 GLU A O 1
ATOM 645 N N . ALA A 1 80 ? -12.102 -4.086 -8.062 1 91 80 ALA A N 1
ATOM 646 C CA . ALA A 1 80 ? -13.531 -3.822 -7.957 1 91 80 ALA A CA 1
ATOM 647 C C . ALA A 1 80 ? -14.039 -4.09 -6.543 1 91 80 ALA A C 1
ATOM 649 O O . ALA A 1 80 ? -15.188 -3.783 -6.219 1 91 80 ALA A O 1
ATOM 650 N N . GLU A 1 81 ? -13.227 -4.648 -5.723 1 87.31 81 GLU A N 1
ATOM 651 C CA . GLU A 1 81 ? -13.664 -5.023 -4.383 1 87.31 81 GLU A CA 1
ATOM 652 C C . GLU A 1 81 ? -13.055 -4.098 -3.328 1 87.31 81 GLU A C 1
ATOM 654 O O . GLU A 1 81 ? -11.891 -3.715 -3.428 1 87.31 81 GLU A O 1
ATOM 659 N N . LYS A 1 82 ? -13.938 -3.693 -2.385 1 84.62 82 LYS A N 1
ATOM 660 C CA . LYS A 1 82 ? -13.43 -2.934 -1.244 1 84.62 82 LYS A CA 1
ATOM 661 C C . LYS A 1 82 ? -12.617 -3.822 -0.306 1 84.62 82 LYS A C 1
ATOM 663 O O . LYS A 1 82 ? -12.961 -4.992 -0.103 1 84.62 82 LYS A O 1
ATOM 668 N N . ILE A 1 83 ? -11.609 -3.291 0.159 1 83.25 83 ILE A N 1
ATOM 669 C CA . ILE A 1 83 ? -10.75 -4.055 1.051 1 83.25 83 ILE A CA 1
ATOM 670 C C . ILE A 1 83 ? -10.617 -3.336 2.391 1 83.25 83 ILE A C 1
ATOM 672 O O . ILE A 1 83 ? -10.625 -2.104 2.443 1 83.25 83 ILE A O 1
ATOM 676 N N . SER A 1 84 ? -10.578 -4.148 3.352 1 84.12 84 SER A N 1
ATOM 677 C CA . SER A 1 84 ? -10.266 -3.588 4.664 1 84.12 84 SER A CA 1
ATOM 678 C C . SER A 1 84 ? -8.758 -3.479 4.871 1 84.12 84 SER A C 1
ATOM 680 O O . SER A 1 84 ? -8.008 -4.359 4.453 1 84.12 84 SER A O 1
ATOM 682 N N . PRO A 1 85 ? -8.383 -2.385 5.539 1 89.94 85 PRO A N 1
ATOM 683 C CA . PRO A 1 85 ? -6.957 -2.264 5.871 1 89.94 85 PRO A CA 1
ATOM 684 C C . PRO A 1 85 ? -6.457 -3.408 6.75 1 89.94 85 PRO A C 1
ATOM 686 O O . PRO A 1 85 ? -5.254 -3.68 6.793 1 89.94 85 PRO A O 1
ATOM 689 N N . THR A 1 86 ? -7.395 -4.082 7.316 1 88.12 86 THR A N 1
ATOM 690 C CA . THR A 1 86 ? -7.031 -5.148 8.242 1 88.12 86 THR A CA 1
ATOM 691 C C . THR A 1 86 ? -6.27 -6.258 7.52 1 88.12 86 THR A C 1
ATOM 693 O O . THR A 1 86 ? -5.297 -6.801 8.047 1 88.12 86 THR A O 1
ATOM 696 N N . LYS A 1 87 ? -6.75 -6.562 6.32 1 88.12 87 LYS A N 1
ATOM 697 C CA . LYS A 1 87 ? -6.082 -7.609 5.551 1 88.12 87 LYS A CA 1
ATOM 698 C C . LYS A 1 87 ? -4.652 -7.203 5.203 1 88.12 87 LYS A C 1
ATOM 700 O O . LYS A 1 87 ? -3.723 -8 5.344 1 88.12 87 LYS A O 1
ATOM 705 N N . LEU A 1 88 ? -4.516 -6.039 4.809 1 90.94 88 LEU A N 1
ATOM 706 C CA . LEU A 1 88 ? -3.193 -5.516 4.477 1 90.94 88 LEU A CA 1
ATOM 707 C C . LEU A 1 88 ? -2.293 -5.5 5.707 1 90.94 88 LEU A C 1
ATOM 709 O O . LEU A 1 88 ? -1.134 -5.914 5.641 1 90.94 88 LEU A O 1
ATOM 713 N N . LEU A 1 89 ? -2.814 -5.066 6.758 1 92.56 89 LEU A N 1
ATOM 714 C CA . LEU A 1 89 ? -2.047 -4.988 7.996 1 92.56 89 LEU A CA 1
ATOM 715 C C . LEU A 1 89 ? -1.614 -6.375 8.453 1 92.56 89 LEU A C 1
ATOM 717 O O . LEU A 1 89 ? -0.51 -6.547 8.977 1 92.56 89 LEU A O 1
ATOM 721 N N . ASP A 1 90 ? -2.518 -7.312 8.281 1 93 90 ASP A N 1
ATOM 722 C CA . ASP A 1 90 ? -2.186 -8.695 8.617 1 93 90 ASP A CA 1
ATOM 723 C C . ASP A 1 90 ? -0.99 -9.18 7.805 1 93 90 ASP A C 1
ATOM 725 O O . ASP A 1 90 ? -0.064 -9.789 8.352 1 93 90 ASP A O 1
ATOM 729 N N . VAL A 1 91 ? -1.013 -8.898 6.574 1 93.94 91 VAL A N 1
ATOM 730 C CA . VAL A 1 91 ? 0.056 -9.305 5.668 1 93.94 91 VAL A CA 1
ATOM 731 C C . VAL A 1 91 ? 1.353 -8.594 6.043 1 93.94 91 VAL A C 1
ATOM 733 O O . VAL A 1 91 ? 2.42 -9.211 6.086 1 93.94 91 VAL A O 1
ATOM 736 N N . ILE A 1 92 ? 1.26 -7.367 6.383 1 94.12 92 ILE A N 1
ATOM 737 C CA . ILE A 1 92 ? 2.426 -6.57 6.754 1 94.12 92 ILE A CA 1
ATOM 738 C C . ILE A 1 92 ? 3.031 -7.117 8.047 1 94.12 92 ILE A C 1
ATOM 740 O O . ILE A 1 92 ? 4.25 -7.277 8.148 1 94.12 92 ILE A O 1
ATOM 744 N N . SER A 1 93 ? 2.211 -7.363 9.008 1 93.56 93 SER A N 1
ATOM 745 C CA . SER A 1 93 ? 2.682 -7.898 10.281 1 93.56 93 SER A CA 1
ATOM 746 C C . SER A 1 93 ? 3.412 -9.219 10.086 1 93.56 93 SER A C 1
ATOM 748 O O . SER A 1 93 ? 4.508 -9.414 10.617 1 93.56 93 SER A O 1
ATOM 750 N N . ARG A 1 94 ? 2.857 -10.031 9.328 1 91.31 94 ARG A N 1
ATOM 751 C CA . ARG A 1 94 ? 3.449 -11.336 9.062 1 91.31 94 ARG A CA 1
ATOM 752 C C . ARG A 1 94 ? 4.773 -11.195 8.32 1 91.31 94 ARG A C 1
ATOM 754 O O . ARG A 1 94 ? 5.719 -11.945 8.57 1 91.31 94 ARG A O 1
ATOM 761 N N . SER A 1 95 ? 4.762 -10.336 7.387 1 95.19 95 SER A N 1
ATOM 762 C CA . SER A 1 95 ? 5.969 -10.117 6.598 1 95.19 95 SER A CA 1
ATOM 763 C C . SER A 1 95 ? 7.137 -9.695 7.488 1 95.19 95 SER A C 1
ATOM 765 O O . SER A 1 95 ? 8.273 -10.102 7.25 1 95.19 95 SER A O 1
ATOM 767 N N . LYS A 1 96 ? 6.855 -8.859 8.438 1 93 96 LYS A N 1
ATOM 768 C CA . LYS A 1 96 ? 7.898 -8.383 9.336 1 93 96 LYS A CA 1
ATOM 769 C C . LYS A 1 96 ? 8.508 -9.531 10.133 1 93 96 LYS A C 1
ATOM 771 O O . LYS A 1 96 ? 9.734 -9.633 10.242 1 93 96 LYS A O 1
ATOM 776 N N . SER A 1 97 ? 7.684 -10.438 10.625 1 90.69 97 SER A N 1
ATOM 777 C CA . SER A 1 97 ? 8.141 -11.562 11.438 1 90.69 97 SER A CA 1
ATOM 778 C C . SER A 1 97 ? 8.992 -12.523 10.617 1 90.69 97 SER A C 1
ATOM 780 O O . SER A 1 97 ? 9.883 -13.188 11.156 1 90.69 97 SER A O 1
ATOM 782 N N . LEU A 1 98 ? 8.844 -12.539 9.352 1 89.69 98 LEU A N 1
ATOM 783 C CA . LEU A 1 98 ? 9.523 -13.508 8.5 1 89.69 98 LEU A CA 1
ATOM 784 C C . LEU A 1 98 ? 10.531 -12.82 7.586 1 89.69 98 LEU A C 1
ATOM 786 O O . LEU A 1 98 ? 11.18 -13.477 6.773 1 89.69 98 LEU A O 1
ATOM 790 N N . ASN A 1 99 ? 10.633 -11.484 7.742 1 92.44 99 ASN A N 1
ATOM 791 C CA . ASN A 1 99 ? 11.531 -10.672 6.938 1 92.44 99 ASN A CA 1
ATOM 792 C C . ASN A 1 99 ? 11.227 -10.797 5.445 1 92.44 99 ASN A C 1
ATOM 794 O O . ASN A 1 99 ? 12.125 -11.039 4.641 1 92.44 99 ASN A O 1
ATOM 798 N N . LEU A 1 100 ? 9.945 -10.781 5.133 1 95.62 100 LEU A N 1
ATOM 799 C CA . LEU A 1 100 ? 9.492 -10.844 3.748 1 95.62 100 LEU A CA 1
ATOM 800 C C . LEU A 1 100 ? 9.18 -9.453 3.209 1 95.62 100 LEU A C 1
ATOM 802 O O . LEU A 1 100 ? 8.703 -8.594 3.947 1 95.62 100 LEU A O 1
ATOM 806 N N . GLU A 1 101 ? 9.445 -9.305 1.966 1 96.69 101 GLU A N 1
ATOM 807 C CA . GLU A 1 101 ? 8.891 -8.141 1.286 1 96.69 101 GLU A CA 1
ATOM 808 C C . GLU A 1 101 ? 7.383 -8.258 1.117 1 96.69 101 GLU A C 1
ATOM 810 O O . GLU A 1 101 ? 6.855 -9.359 0.948 1 96.69 101 GLU A O 1
ATOM 815 N N . VAL A 1 102 ? 6.742 -7.137 1.189 1 97.56 102 VAL A N 1
ATOM 816 C CA . VAL A 1 102 ? 5.301 -7.137 0.964 1 97.56 102 VAL A CA 1
ATOM 817 C C . VAL A 1 102 ? 4.996 -6.59 -0.427 1 97.56 102 VAL A C 1
ATOM 819 O O . VAL A 1 102 ? 5.332 -5.445 -0.737 1 97.56 102 VAL A O 1
ATOM 822 N N . LEU A 1 103 ? 4.336 -7.402 -1.2 1 97.69 103 LEU A N 1
ATOM 823 C CA . LEU A 1 103 ? 3.859 -7 -2.518 1 97.69 103 LEU A CA 1
ATOM 824 C C . LEU A 1 103 ? 2.338 -7.086 -2.594 1 97.69 103 LEU A C 1
ATOM 826 O O . LEU A 1 103 ? 1.727 -7.945 -1.952 1 97.69 103 LEU A O 1
ATOM 830 N N . VAL A 1 104 ? 1.806 -6.199 -3.367 1 97.25 104 VAL A N 1
ATOM 831 C CA . VAL A 1 104 ? 0.383 -6.242 -3.691 1 97.25 104 VAL A CA 1
ATOM 832 C C . VAL A 1 104 ? 0.2 -6.422 -5.195 1 97.25 104 VAL A C 1
ATOM 834 O O . VAL A 1 104 ? 0.838 -5.73 -5.992 1 97.25 104 VAL A O 1
ATOM 837 N N . ALA A 1 105 ? -0.544 -7.375 -5.543 1 97.81 105 ALA A N 1
ATOM 838 C CA . ALA A 1 105 ? -0.981 -7.527 -6.93 1 97.81 105 ALA A CA 1
ATOM 839 C C . ALA A 1 105 ? -2.412 -7.027 -7.109 1 97.81 105 ALA A C 1
ATOM 841 O O . ALA A 1 105 ? -3.35 -7.586 -6.535 1 97.81 105 ALA A O 1
ATOM 842 N N . LEU A 1 106 ? -2.547 -6.016 -7.848 1 96.62 106 LEU A N 1
ATOM 843 C CA . LEU A 1 106 ? -3.861 -5.473 -8.172 1 96.62 106 LEU A CA 1
ATOM 844 C C . LEU A 1 106 ? -4.363 -6.02 -9.5 1 96.62 106 LEU A C 1
ATOM 846 O O . LEU A 1 106 ? -3.693 -5.887 -10.523 1 96.62 106 LEU A O 1
ATOM 850 N N . VAL A 1 107 ? -5.543 -6.629 -9.414 1 97.06 107 VAL A N 1
ATOM 851 C CA . VAL A 1 107 ? -6.121 -7.195 -10.625 1 97.06 107 VAL A CA 1
ATOM 852 C C . VAL A 1 107 ? -7.332 -6.371 -11.055 1 97.06 107 VAL A C 1
ATOM 854 O O . VAL A 1 107 ? -8.25 -6.156 -10.266 1 97.06 107 VAL A O 1
ATOM 857 N N . ASP A 1 108 ? -7.402 -5.938 -12.336 1 95.56 108 ASP A N 1
ATOM 858 C CA . ASP A 1 108 ? -8.516 -5.121 -12.805 1 95.56 108 ASP A CA 1
ATOM 859 C C . ASP A 1 108 ? -9.578 -5.98 -13.492 1 95.56 108 ASP A C 1
ATOM 861 O O . ASP A 1 108 ? -9.508 -7.211 -13.453 1 95.56 108 ASP A O 1
ATOM 865 N N . LYS A 1 109 ? -10.547 -5.371 -14.055 1 94.31 109 LYS A N 1
ATOM 866 C CA . LYS A 1 109 ? -11.695 -6.059 -14.633 1 94.31 109 LYS A CA 1
ATOM 867 C C . LYS A 1 109 ? -11.289 -6.867 -15.867 1 94.31 109 LYS A C 1
ATOM 869 O O . LYS A 1 109 ? -12.016 -7.758 -16.297 1 94.31 109 LYS A O 1
ATOM 874 N N . TYR A 1 110 ? -10.125 -6.559 -16.469 1 95.62 110 TYR A N 1
ATOM 875 C CA . TYR A 1 110 ? -9.672 -7.254 -17.672 1 95.62 110 TYR A CA 1
ATOM 876 C C . TYR A 1 110 ? -8.617 -8.305 -17.328 1 95.62 110 TYR A C 1
ATOM 878 O O . TYR A 1 110 ? -8.102 -8.984 -18.219 1 95.62 110 TYR A O 1
ATOM 886 N N . GLY A 1 111 ? -8.297 -8.453 -16.094 1 95.38 111 GLY A N 1
ATOM 887 C CA . GLY A 1 111 ? -7.312 -9.438 -15.664 1 95.38 111 GLY A CA 1
ATOM 888 C C . GLY A 1 111 ? -5.895 -8.906 -15.672 1 95.38 111 GLY A C 1
ATOM 889 O O . GLY A 1 111 ? -4.945 -9.656 -15.43 1 95.38 111 GLY A O 1
ATOM 890 N N . ASP A 1 112 ? -5.727 -7.594 -15.992 1 96.81 112 ASP A N 1
ATOM 891 C CA . ASP A 1 112 ? -4.395 -7.004 -15.945 1 96.81 112 ASP A CA 1
ATOM 892 C C . ASP A 1 112 ? -3.91 -6.852 -14.5 1 96.81 112 ASP A C 1
ATOM 894 O O . ASP A 1 112 ? -4.684 -6.461 -13.625 1 96.81 112 ASP A O 1
ATOM 898 N N . ILE A 1 113 ? -2.639 -7.172 -14.352 1 97.69 113 ILE A N 1
ATOM 899 C CA . ILE A 1 113 ? -2.088 -7.203 -13 1 97.69 113 ILE A CA 1
ATOM 900 C C . ILE A 1 113 ? -1.021 -6.121 -12.852 1 97.69 113 ILE A C 1
ATOM 902 O O . ILE A 1 113 ? -0.137 -5.992 -13.703 1 97.69 113 ILE A O 1
ATOM 906 N N . THR A 1 114 ? -1.12 -5.309 -11.906 1 96.62 114 THR A N 1
ATOM 907 C CA . THR A 1 114 ? -0.088 -4.348 -11.523 1 96.62 114 THR A CA 1
ATOM 908 C C . THR A 1 114 ? 0.433 -4.645 -10.117 1 96.62 114 THR A C 1
ATOM 910 O O . THR A 1 114 ? -0.35 -4.902 -9.203 1 96.62 114 THR A O 1
ATOM 913 N N . TYR A 1 115 ? 1.724 -4.637 -9.969 1 97.69 115 TYR A N 1
ATOM 914 C CA . TYR A 1 115 ? 2.334 -4.977 -8.695 1 97.69 115 TYR A CA 1
ATOM 915 C C . TYR A 1 115 ? 2.832 -3.727 -7.977 1 97.69 115 TYR A C 1
ATOM 917 O O . TYR A 1 115 ? 3.389 -2.824 -8.609 1 97.69 115 TYR A O 1
ATOM 925 N N . TYR A 1 116 ? 2.672 -3.754 -6.719 1 97.06 116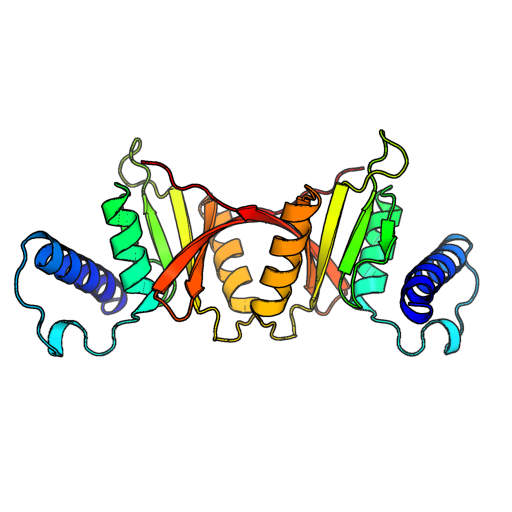 TYR A N 1
ATOM 926 C CA . TYR A 1 116 ? 3.158 -2.666 -5.875 1 97.06 116 TYR A CA 1
ATOM 927 C C . TYR A 1 116 ? 3.932 -3.207 -4.676 1 97.06 116 TYR A C 1
ATOM 929 O O . TYR A 1 116 ? 3.6 -4.27 -4.145 1 97.06 116 TYR A O 1
ATOM 937 N N . ASN A 1 117 ? 4.914 -2.492 -4.316 1 97.25 117 ASN A N 1
ATOM 938 C CA . ASN A 1 117 ? 5.645 -2.744 -3.078 1 97.25 117 ASN A CA 1
ATOM 939 C C . ASN A 1 117 ? 5.145 -1.861 -1.94 1 97.25 117 ASN A C 1
ATOM 941 O O . ASN A 1 117 ? 4.871 -0.676 -2.143 1 97.25 117 ASN A O 1
ATOM 945 N N . ILE A 1 118 ? 4.953 -2.459 -0.838 1 96.94 118 ILE A N 1
ATOM 946 C CA . ILE A 1 118 ? 4.605 -1.711 0.365 1 96.94 118 ILE A CA 1
ATOM 947 C C . ILE A 1 118 ? 5.676 -1.924 1.433 1 96.94 118 ILE A C 1
ATOM 949 O O . ILE A 1 118 ? 6.016 -3.062 1.762 1 96.94 118 ILE A O 1
ATOM 953 N N . SER A 1 119 ? 6.152 -0.889 1.939 1 96.12 119 SER A N 1
ATOM 954 C CA . SER A 1 119 ? 7.145 -0.962 3.006 1 96.12 119 SER A CA 1
ATOM 955 C C . SER A 1 119 ? 6.914 0.127 4.051 1 96.12 119 SER A C 1
ATOM 957 O O . SER A 1 119 ? 6.422 1.21 3.727 1 96.12 119 SER A O 1
ATOM 959 N N . GLU A 1 120 ? 7.156 -0.258 5.285 1 94.75 120 GLU A N 1
ATOM 960 C CA . GLU A 1 120 ? 7.07 0.767 6.32 1 94.75 120 GLU A CA 1
ATOM 961 C C . GLU A 1 120 ? 8.047 1.907 6.051 1 94.75 120 GLU A C 1
ATOM 963 O O . GLU A 1 120 ? 9.195 1.67 5.672 1 94.75 120 GLU A O 1
ATOM 968 N N . ALA A 1 121 ? 7.453 3.125 6.113 1 94.38 121 ALA A N 1
ATOM 969 C CA . ALA A 1 121 ? 8.273 4.305 5.867 1 94.38 121 ALA A CA 1
ATOM 970 C C . ALA A 1 121 ? 8.711 4.953 7.18 1 94.38 121 ALA A C 1
ATOM 972 O O . ALA A 1 121 ? 7.902 5.148 8.086 1 94.38 121 ALA A O 1
ATOM 973 N N . ARG A 1 122 ? 10.008 5.199 7.242 1 88.44 122 ARG A N 1
ATOM 974 C CA . ARG A 1 122 ? 10.523 5.945 8.383 1 88.44 122 ARG A CA 1
ATOM 975 C C . ARG A 1 122 ? 10.734 7.414 8.031 1 88.44 122 ARG A C 1
ATOM 977 O O . ARG A 1 122 ? 11.539 7.738 7.16 1 88.44 122 ARG A O 1
ATOM 984 N N . LEU A 1 123 ? 9.867 8.195 8.578 1 86.88 123 LEU A N 1
ATOM 985 C CA . LEU A 1 123 ? 9.984 9.625 8.297 1 86.88 123 LEU A CA 1
ATOM 986 C C . LEU A 1 123 ? 10.852 10.312 9.344 1 86.88 123 LEU A C 1
ATOM 988 O O . LEU A 1 123 ? 10.359 10.68 10.414 1 86.88 123 LEU A O 1
ATOM 992 N N . ILE A 1 124 ? 12.117 10.219 9.117 1 75 124 ILE A N 1
ATOM 993 C CA . ILE A 1 124 ? 13.078 10.742 10.086 1 75 124 ILE A CA 1
ATOM 994 C C . ILE A 1 124 ? 13.234 12.25 9.898 1 75 124 ILE A C 1
ATOM 996 O O . ILE A 1 124 ? 13.039 12.766 8.797 1 75 124 ILE A O 1
ATOM 1000 N N . ARG A 1 125 ? 13.523 12.961 10.953 1 68.88 125 ARG A N 1
ATOM 1001 C CA . ARG A 1 125 ? 13.805 14.391 11 1 68.88 125 ARG A CA 1
ATOM 1002 C C . ARG A 1 125 ? 15.07 14.727 10.219 1 68.88 125 ARG A C 1
ATOM 1004 O O . ARG A 1 125 ? 16.047 13.969 10.258 1 68.88 125 ARG A O 1
ATOM 1011 N N . MET B 1 1 ? -12.508 25.766 -6.59 1 32.66 1 MET B N 1
ATOM 1012 C CA . MET B 1 1 ? -11.094 26.094 -6.531 1 32.66 1 MET B CA 1
ATOM 1013 C C . MET B 1 1 ? -10.734 26.719 -5.191 1 32.66 1 MET B C 1
ATOM 1015 O O . MET B 1 1 ? -9.617 26.547 -4.695 1 32.66 1 MET B O 1
ATOM 1019 N N . SER B 1 2 ? -11.695 27.5 -4.719 1 40.88 2 SER B N 1
ATOM 1020 C CA . SER B 1 2 ? -11.586 28.375 -3.559 1 40.88 2 SER B CA 1
ATOM 1021 C C . SER B 1 2 ? -11.508 27.578 -2.264 1 40.88 2 SER B C 1
ATOM 1023 O O . SER B 1 2 ? -10.773 27.938 -1.342 1 40.88 2 SER B O 1
ATOM 1025 N N . ASP B 1 3 ? -12.32 26.516 -2.211 1 42.59 3 ASP B N 1
ATOM 1026 C CA . ASP B 1 3 ? -12.539 25.781 -0.972 1 42.59 3 ASP B CA 1
ATOM 1027 C C . ASP B 1 3 ? -11.312 24.953 -0.595 1 42.59 3 ASP B C 1
ATOM 1029 O O . ASP B 1 3 ? -11.102 24.656 0.581 1 42.59 3 ASP B O 1
ATOM 1033 N N . HIS B 1 4 ? -10.57 24.484 -1.586 1 44.44 4 HIS B N 1
ATOM 1034 C CA . HIS B 1 4 ? -9.43 23.578 -1.46 1 44.44 4 HIS B CA 1
ATOM 1035 C C . HIS B 1 4 ? -8.266 24.266 -0.742 1 44.44 4 HIS B C 1
ATOM 1037 O O . HIS B 1 4 ? -7.543 23.625 0.023 1 44.44 4 HIS B O 1
ATOM 1043 N N . ILE B 1 5 ? -7.965 25.531 -0.938 1 47.09 5 ILE B N 1
ATOM 1044 C CA . ILE B 1 5 ? -6.918 26.328 -0.315 1 47.09 5 ILE B CA 1
ATOM 1045 C C . ILE B 1 5 ? -7.234 26.531 1.165 1 47.09 5 ILE B C 1
ATOM 1047 O O . ILE B 1 5 ? -6.328 26.609 1.995 1 47.09 5 ILE B O 1
ATOM 1051 N N . GLU B 1 6 ? -8.438 26.359 1.48 1 53.56 6 GLU B N 1
ATOM 1052 C CA . GLU B 1 6 ? -8.938 26.766 2.791 1 53.56 6 GLU B CA 1
ATOM 1053 C C . GLU B 1 6 ? -8.625 25.719 3.85 1 53.56 6 GLU B C 1
ATOM 1055 O O . GLU B 1 6 ? -8.336 26.047 5 1 53.56 6 GLU B O 1
ATOM 1060 N N . ASN B 1 7 ? -8.562 24.484 3.447 1 57.56 7 ASN B N 1
ATOM 1061 C CA . ASN B 1 7 ? -8.461 23.453 4.484 1 57.56 7 ASN B CA 1
ATOM 1062 C C . ASN B 1 7 ? -7.059 23.422 5.086 1 57.56 7 ASN B C 1
ATOM 1064 O O . ASN B 1 7 ? -6.906 23.312 6.309 1 57.56 7 ASN B O 1
ATOM 1068 N N . VAL B 1 8 ? -5.973 23.484 4.367 1 64.25 8 VAL B N 1
ATOM 1069 C CA . VAL B 1 8 ? -4.648 23.422 4.977 1 64.25 8 VAL B CA 1
ATOM 1070 C C . VAL B 1 8 ? -4.371 24.719 5.742 1 64.25 8 VAL B C 1
ATOM 1072 O O . VAL B 1 8 ? -3.721 24.703 6.789 1 64.25 8 VAL B O 1
ATOM 1075 N N . LYS B 1 9 ? -4.953 25.797 5.316 1 79.56 9 LYS B N 1
ATOM 1076 C CA . LYS B 1 9 ? -4.832 27 6.145 1 79.56 9 LYS B CA 1
ATOM 1077 C C . LYS B 1 9 ? -5.441 26.781 7.523 1 79.56 9 LYS B C 1
ATOM 1079 O O . LYS B 1 9 ? -4.895 27.234 8.531 1 79.56 9 LYS B O 1
ATOM 1084 N N . ARG B 1 10 ? -6.43 25.984 7.453 1 88.19 10 ARG B N 1
ATOM 1085 C CA . ARG B 1 10 ? -7.098 25.688 8.719 1 88.19 10 ARG B CA 1
ATOM 1086 C C . ARG B 1 10 ? -6.23 24.781 9.594 1 88.19 10 ARG B C 1
ATOM 1088 O O . ARG B 1 10 ? -6.062 25.047 10.789 1 88.19 10 ARG B O 1
ATOM 1095 N N . GLU B 1 11 ? -5.586 23.797 9.016 1 91.44 11 GLU B N 1
ATOM 1096 C CA . GLU B 1 11 ? -4.723 22.891 9.766 1 91.44 11 GLU B CA 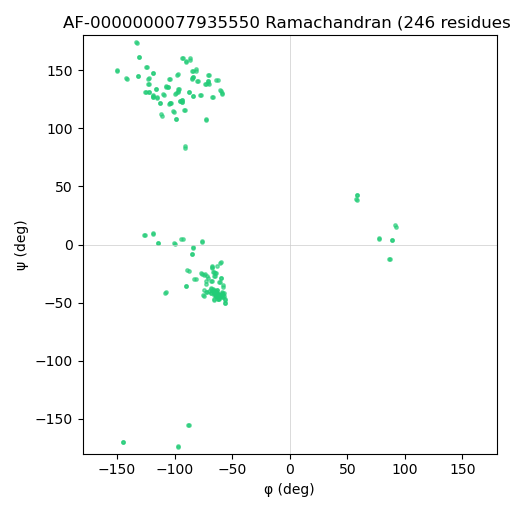1
ATOM 1097 C C . GLU B 1 11 ? -3.473 23.625 10.266 1 91.44 11 GLU B C 1
ATOM 1099 O O . GLU B 1 11 ? -3.025 23.391 11.391 1 91.44 11 GLU B O 1
ATOM 1104 N N . GLU B 1 12 ? -3.045 24.453 9.406 1 92.38 12 GLU B N 1
ATOM 1105 C CA . GLU B 1 12 ? -1.886 25.25 9.805 1 92.38 12 GLU B CA 1
ATOM 1106 C C . GLU B 1 12 ? -2.223 26.172 10.977 1 92.38 12 GLU B C 1
ATOM 1108 O O . GLU B 1 12 ? -1.433 26.312 11.914 1 92.38 12 GLU B O 1
ATOM 1113 N N . ASP B 1 13 ? -3.377 26.75 10.875 1 93.38 13 ASP B N 1
ATOM 1114 C CA . ASP B 1 13 ? -3.832 27.609 11.961 1 93.38 13 ASP B CA 1
ATOM 1115 C C . ASP B 1 13 ? -3.961 26.828 13.266 1 93.38 13 ASP B C 1
ATOM 1117 O O . ASP B 1 13 ? -3.529 27.297 14.328 1 93.38 13 ASP B O 1
ATOM 1121 N N . ILE B 1 14 ? -4.512 25.75 13.086 1 93.69 14 ILE B N 1
ATOM 1122 C CA . ILE B 1 14 ? -4.684 24.891 14.258 1 93.69 14 ILE B CA 1
ATOM 1123 C C . ILE B 1 14 ? -3.314 24.484 14.797 1 93.69 14 ILE B C 1
ATOM 1125 O O . ILE B 1 14 ? -3.08 24.531 16.016 1 93.69 14 ILE B O 1
ATOM 1129 N N . PHE B 1 15 ? -2.49 24.141 13.922 1 93.94 15 PHE B N 1
ATOM 1130 C CA . PHE B 1 15 ? -1.136 23.766 14.32 1 93.94 15 PHE B CA 1
ATOM 1131 C C . PHE B 1 15 ? -0.456 24.922 15.055 1 93.94 15 PHE B C 1
ATOM 1133 O O . PHE B 1 15 ? 0.176 24.719 16.094 1 93.94 15 PHE B O 1
ATOM 1140 N N . GLN B 1 16 ? -0.601 26.062 14.633 1 94.94 16 GLN B N 1
ATOM 1141 C CA . GLN B 1 16 ? 0.005 27.25 15.242 1 94.94 16 GLN B CA 1
ATOM 1142 C C . GLN B 1 16 ? -0.588 27.516 16.625 1 94.94 16 GLN B C 1
ATOM 1144 O O . GLN B 1 16 ? 0.134 27.875 17.562 1 94.94 16 GLN B O 1
ATOM 1149 N N . LYS B 1 17 ? -1.855 27.312 16.672 1 94.62 17 LYS B N 1
ATOM 1150 C CA . LYS B 1 17 ? -2.502 27.484 17.969 1 94.62 17 LYS B CA 1
ATOM 1151 C C . LYS B 1 17 ? -1.99 26.453 18.969 1 94.62 17 LYS B C 1
ATOM 1153 O O . LYS B 1 17 ? -1.73 26.781 20.141 1 94.62 17 LYS B O 1
ATOM 1158 N N . LEU B 1 18 ? -1.846 25.25 18.453 1 90.94 18 LEU B N 1
ATOM 1159 C CA . LEU B 1 18 ? -1.347 24.172 19.297 1 90.94 18 LEU B CA 1
ATOM 1160 C C . LEU B 1 18 ? 0.064 24.484 19.797 1 90.94 18 LEU B C 1
ATOM 1162 O O . LEU B 1 18 ? 0.355 24.328 20.984 1 90.94 18 LEU B O 1
ATOM 1166 N N . ILE B 1 19 ? 0.914 24.906 18.953 1 92.62 19 ILE B N 1
ATOM 1167 C CA . ILE B 1 19 ? 2.318 25.094 19.297 1 92.62 19 ILE B CA 1
ATOM 1168 C C . ILE B 1 19 ? 2.469 26.344 20.172 1 92.62 19 ILE B C 1
ATOM 1170 O O . ILE B 1 19 ? 3.393 26.422 20.984 1 92.62 19 ILE B O 1
ATOM 1174 N N . ASN B 1 20 ? 1.627 27.234 20.078 1 94.94 20 ASN B N 1
ATOM 1175 C CA . ASN B 1 20 ? 1.671 28.469 20.875 1 94.94 20 ASN B CA 1
ATOM 1176 C C . ASN B 1 20 ? 0.827 28.359 22.141 1 94.94 20 ASN B C 1
ATOM 1178 O O . ASN B 1 20 ? 0.619 29.344 22.844 1 94.94 20 ASN B O 1
ATOM 1182 N N . ARG B 1 21 ? 0.271 27.109 22.359 1 94.19 21 ARG B N 1
ATOM 1183 C CA . ARG B 1 21 ? -0.536 26.797 23.531 1 94.19 21 ARG B CA 1
ATOM 1184 C C . ARG B 1 21 ? -1.747 27.719 23.625 1 94.19 21 ARG B C 1
ATOM 1186 O O . ARG B 1 21 ? -2.049 28.25 24.703 1 94.19 21 ARG B O 1
ATOM 1193 N N . LYS B 1 22 ? -2.301 28.016 22.656 1 94.5 22 LYS B N 1
ATOM 1194 C CA . 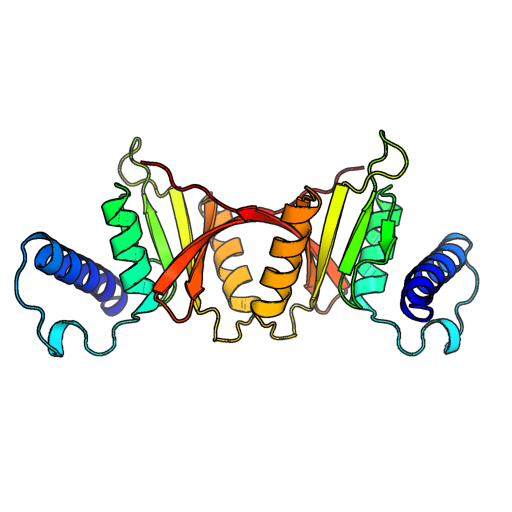LYS B 1 22 ? -3.518 28.812 22.594 1 94.5 22 LYS B CA 1
ATOM 1195 C C . LYS B 1 22 ? -4.762 27.922 22.594 1 94.5 22 LYS B C 1
ATOM 1197 O O . LYS B 1 22 ? -4.719 26.781 22.125 1 94.5 22 LYS B O 1
ATOM 1202 N N . GLU B 1 23 ? -5.816 28.469 22.922 1 94.44 23 GLU B N 1
ATOM 1203 C CA . GLU B 1 23 ? -7.078 27.734 22.969 1 94.44 23 GLU B CA 1
ATOM 1204 C C . GLU B 1 23 ? -7.609 27.453 21.578 1 94.44 23 GLU B C 1
ATOM 1206 O O . GLU B 1 23 ? -7.539 28.297 20.688 1 94.44 23 GLU B O 1
ATOM 1211 N N . ILE B 1 24 ? -8.102 26.25 21.391 1 92.31 24 ILE B N 1
ATOM 1212 C CA . ILE B 1 24 ? -8.773 25.859 20.156 1 92.31 24 ILE B CA 1
ATOM 1213 C C . ILE B 1 24 ? -10.281 25.812 20.375 1 92.31 24 ILE B C 1
ATOM 1215 O O . ILE B 1 24 ? -10.766 25.094 21.266 1 92.31 24 ILE B O 1
ATOM 1219 N N . ARG B 1 25 ? -10.938 26.531 19.656 1 93.81 25 ARG B N 1
ATOM 1220 C CA . ARG B 1 25 ? -12.383 26.609 19.797 1 93.81 25 ARG B CA 1
ATOM 1221 C C . ARG B 1 25 ? -13.07 25.516 18.969 1 93.81 25 ARG B C 1
ATOM 1223 O O . ARG B 1 25 ? -12.477 24.984 18.031 1 93.81 25 ARG B O 1
ATOM 1230 N N . ALA B 1 26 ? -14.242 25.234 19.344 1 92 26 ALA B N 1
ATOM 1231 C CA . ALA B 1 26 ? -15.031 24.219 18.641 1 92 26 ALA B CA 1
ATOM 1232 C C . ALA B 1 26 ? -15.195 24.562 17.172 1 92 26 ALA B C 1
ATOM 1234 O O . ALA B 1 26 ? -15.18 23.688 16.297 1 92 26 ALA B O 1
ATOM 1235 N N . GLU B 1 27 ? -15.297 25.719 16.891 1 91.62 27 GLU B N 1
ATOM 1236 C CA . GLU B 1 27 ? -15.516 26.203 15.523 1 91.62 27 GLU B CA 1
ATOM 1237 C C . GLU B 1 27 ? -14.281 25.969 14.656 1 91.62 27 GLU B C 1
ATOM 1239 O O . GLU B 1 27 ? -14.391 25.797 13.445 1 91.62 27 GLU B O 1
ATOM 1244 N N . ASP B 1 28 ? -13.094 26.031 15.367 1 89.81 28 ASP B N 1
ATOM 1245 C CA . ASP B 1 28 ? -11.828 25.844 14.656 1 89.81 28 ASP B CA 1
ATOM 1246 C C . ASP B 1 28 ? -11.727 24.438 14.078 1 89.81 28 ASP B C 1
ATOM 1248 O O . ASP B 1 28 ? -11.094 24.219 13.039 1 89.81 28 ASP B O 1
ATOM 1252 N N . ILE B 1 29 ? -12.445 23.516 14.68 1 89.38 29 ILE B N 1
ATOM 1253 C CA . ILE B 1 29 ? -12.211 22.125 14.305 1 89.38 29 ILE B CA 1
ATOM 1254 C C . ILE B 1 29 ? -13.492 21.516 13.727 1 89.38 29 ILE B C 1
ATOM 1256 O O . ILE B 1 29 ? -13.578 20.312 13.531 1 89.38 29 ILE B O 1
ATOM 1260 N N . SER B 1 30 ? -14.398 22.375 13.539 1 90.62 30 SER B N 1
ATOM 1261 C CA . SER B 1 30 ? -15.648 21.859 12.992 1 90.62 30 SER B CA 1
ATOM 1262 C C . SER B 1 30 ? -15.461 21.359 11.562 1 90.62 30 SER B C 1
ATOM 1264 O O . SER B 1 30 ? -14.898 22.047 10.719 1 90.62 30 SER B O 1
ATOM 1266 N N . GLY B 1 31 ? -15.859 20.078 11.25 1 90.19 31 GLY B N 1
ATOM 1267 C CA . GLY B 1 31 ? -15.844 19.516 9.906 1 90.19 31 GLY B CA 1
ATOM 1268 C C . GLY B 1 31 ? -14.461 19.094 9.453 1 90.19 31 GLY B C 1
ATOM 1269 O O . GLY B 1 31 ? -14.25 18.812 8.273 1 90.19 31 GLY B O 1
ATOM 1270 N N . ILE B 1 32 ? -13.555 19.203 10.398 1 89.19 32 ILE B N 1
ATOM 1271 C CA . ILE B 1 32 ? -12.188 18.875 10.039 1 89.19 32 ILE B CA 1
ATOM 1272 C C . ILE B 1 32 ? -12.008 17.359 10.055 1 89.19 32 ILE B C 1
ATOM 1274 O O . ILE B 1 32 ? -12.57 16.672 10.914 1 89.19 32 ILE B O 1
ATOM 1278 N N . ASN B 1 33 ? -11.266 16.828 9.102 1 93.81 33 ASN B N 1
ATOM 1279 C CA . ASN B 1 33 ? -10.812 15.445 9.172 1 93.81 33 ASN B CA 1
ATOM 1280 C C . ASN B 1 33 ? -9.719 15.266 10.219 1 93.81 33 ASN B C 1
ATOM 1282 O O . ASN B 1 33 ? -8.562 15.625 9.984 1 93.81 33 ASN B O 1
ATOM 1286 N N . TRP B 1 34 ? -10.117 14.633 11.289 1 93.94 34 TRP B N 1
ATOM 1287 C CA . TRP B 1 34 ? -9.227 14.531 12.438 1 93.94 34 TRP B CA 1
ATOM 1288 C C . TRP B 1 34 ? -7.988 13.703 12.109 1 93.94 34 TRP B C 1
ATOM 1290 O O . TRP B 1 34 ? -6.887 14.008 12.562 1 93.94 34 TRP B O 1
ATOM 1300 N N . ASP B 1 35 ? -8.211 12.695 11.391 1 96.31 35 ASP B N 1
ATOM 1301 C CA . ASP B 1 35 ? -7.074 11.859 11.016 1 96.31 35 ASP B CA 1
ATOM 1302 C C . ASP B 1 35 ? -6.062 12.641 10.18 1 96.31 35 ASP B C 1
ATOM 1304 O O . ASP B 1 35 ? -4.855 12.562 10.422 1 96.31 35 ASP B O 1
ATOM 1308 N N . ARG B 1 36 ? -6.574 13.391 9.289 1 96.31 36 ARG B N 1
ATOM 1309 C CA . ARG B 1 36 ? -5.68 14.18 8.453 1 96.31 36 ARG B CA 1
ATOM 1310 C C . ARG B 1 36 ? -4.961 15.25 9.273 1 96.31 36 ARG B C 1
ATOM 1312 O O . ARG B 1 36 ? -3.775 15.508 9.062 1 96.31 36 ARG B O 1
ATOM 1319 N N . LEU B 1 37 ? -5.688 15.859 10.172 1 95.56 37 LEU B N 1
ATOM 1320 C CA . LEU B 1 37 ? -5.066 16.844 11.055 1 95.56 37 LEU B CA 1
ATOM 1321 C C . LEU B 1 37 ? -3.963 16.203 11.891 1 95.56 37 LEU B C 1
ATOM 1323 O O . LEU B 1 37 ? -2.881 16.781 12.039 1 95.56 37 LEU B O 1
ATOM 1327 N N . ALA B 1 38 ? -4.25 15.062 12.406 1 96.69 38 ALA B N 1
ATOM 1328 C CA . ALA B 1 38 ? -3.256 14.359 13.211 1 96.69 38 ALA B CA 1
ATOM 1329 C C . ALA B 1 38 ? -1.988 14.094 12.406 1 96.69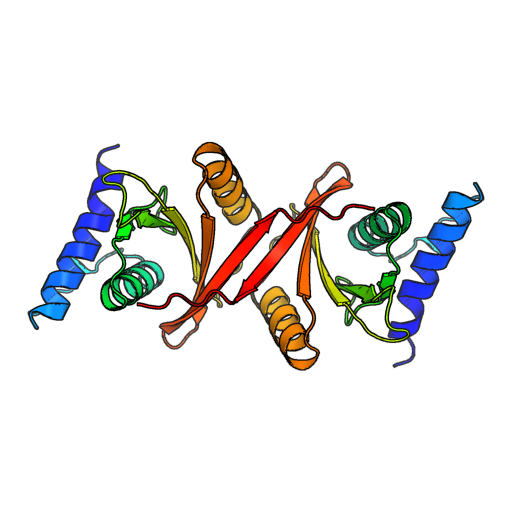 38 ALA B C 1
ATOM 1331 O O . ALA B 1 38 ? -0.877 14.297 12.906 1 96.69 38 ALA B O 1
ATOM 1332 N N . VAL B 1 39 ? -2.17 13.695 11.203 1 98 39 VAL B N 1
ATOM 1333 C CA . VAL B 1 39 ? -1.034 13.398 10.336 1 98 39 VAL B CA 1
ATOM 1334 C C . VAL B 1 39 ? -0.291 14.688 10 1 98 39 VAL B C 1
ATOM 1336 O O . VAL B 1 39 ? 0.942 14.727 10.016 1 98 39 VAL B O 1
ATOM 1339 N N . TYR B 1 40 ? -1.037 15.727 9.734 1 97.19 40 TYR B N 1
ATOM 1340 C CA . TYR B 1 40 ? -0.438 17.031 9.469 1 97.19 40 TYR B CA 1
ATOM 1341 C C . TYR B 1 40 ? 0.451 17.469 10.625 1 97.19 40 TYR B C 1
ATOM 1343 O O . TYR B 1 40 ? 1.612 17.828 10.422 1 97.19 40 TYR B O 1
ATOM 1351 N N . VAL B 1 41 ? -0.076 17.406 11.758 1 95.69 41 VAL B N 1
ATOM 1352 C CA . VAL B 1 41 ? 0.641 17.828 12.953 1 95.69 41 VAL B CA 1
ATOM 1353 C C . VAL B 1 41 ? 1.881 16.969 13.148 1 95.69 41 VAL B C 1
ATOM 1355 O O . VAL B 1 41 ? 2.967 17.469 13.43 1 95.69 41 VAL B O 1
ATOM 1358 N N . ASP B 1 42 ? 1.685 15.703 13.031 1 96.94 42 ASP B N 1
ATOM 1359 C CA . ASP B 1 42 ? 2.801 14.773 13.18 1 96.94 42 ASP B CA 1
ATOM 1360 C C . ASP B 1 42 ? 3.928 15.102 12.211 1 96.94 42 ASP B C 1
ATOM 1362 O O . ASP B 1 42 ? 5.098 15.156 12.594 1 96.94 42 ASP B O 1
ATOM 1366 N N . LEU B 1 43 ? 3.621 15.312 11.016 1 97.19 43 LEU B N 1
ATOM 1367 C CA . LEU B 1 43 ? 4.609 15.617 9.984 1 97.19 43 LEU B CA 1
ATOM 1368 C C . LEU B 1 43 ? 5.309 16.938 10.273 1 97.19 43 LEU B C 1
ATOM 1370 O O . LEU B 1 43 ? 6.527 17.047 10.125 1 97.19 43 LEU B O 1
ATOM 1374 N N . LYS B 1 44 ? 4.52 17.875 10.703 1 95.31 44 LYS B N 1
ATOM 1375 C CA . LYS B 1 44 ? 5.102 19.172 11.07 1 95.31 44 LYS B CA 1
ATOM 1376 C C . LYS B 1 44 ? 6.105 19.016 12.211 1 95.31 44 LYS B C 1
ATOM 1378 O O . LYS B 1 44 ? 7.195 19.594 12.164 1 95.31 44 LYS B O 1
ATOM 1383 N N . GLN B 1 45 ? 5.719 18.25 13.133 1 94.12 45 GLN B N 1
ATOM 1384 C CA . GLN B 1 45 ? 6.594 18.016 14.273 1 94.12 45 GLN B CA 1
ATOM 1385 C C . GLN B 1 45 ? 7.867 17.281 13.859 1 94.12 45 GLN B C 1
ATOM 1387 O O . GLN B 1 45 ? 8.922 17.484 14.461 1 94.12 45 GLN B O 1
ATOM 1392 N N . LYS B 1 46 ? 7.762 16.578 12.867 1 94.44 46 LYS B N 1
ATOM 1393 C CA . LYS B 1 46 ? 8.914 15.859 12.344 1 94.44 46 LYS B CA 1
ATOM 1394 C C . LYS B 1 46 ? 9.75 16.75 11.43 1 94.44 46 LYS B C 1
ATOM 1396 O O . LYS B 1 46 ? 10.742 16.297 10.844 1 94.44 46 LYS B O 1
ATOM 1401 N N . GLY B 1 47 ? 9.297 17.922 11.234 1 93.81 47 GLY B N 1
ATOM 1402 C CA . GLY B 1 47 ? 10.094 18.906 10.516 1 93.81 47 GLY B CA 1
ATOM 1403 C C . GLY B 1 47 ? 9.812 18.922 9.023 1 93.81 47 GLY B C 1
ATOM 1404 O O . GLY B 1 47 ? 10.602 19.469 8.242 1 93.81 47 GLY B O 1
ATOM 1405 N N . LYS B 1 48 ? 8.742 18.312 8.695 1 95.81 48 LYS B N 1
ATOM 1406 C CA . LYS B 1 48 ? 8.383 18.312 7.281 1 95.81 48 LYS B CA 1
ATOM 1407 C C . LYS B 1 48 ? 7.625 19.594 6.918 1 95.81 48 LYS B C 1
ATOM 1409 O O . LYS B 1 48 ? 6.945 20.188 7.762 1 95.81 48 LYS B O 1
ATOM 1414 N N . VAL B 1 49 ? 7.836 19.953 5.68 1 95.38 49 VAL B N 1
ATOM 1415 C CA . VAL B 1 49 ? 6.996 21.016 5.121 1 95.38 49 VAL B CA 1
ATOM 1416 C C . VAL B 1 49 ? 5.777 20.391 4.441 1 95.38 49 VAL B C 1
ATOM 1418 O O . VAL B 1 49 ? 5.91 19.672 3.451 1 95.38 49 VAL B O 1
ATOM 1421 N N . VAL B 1 50 ? 4.645 20.734 5.031 1 96.38 50 VAL B N 1
ATOM 1422 C CA . VAL B 1 50 ? 3.441 20.016 4.625 1 96.38 50 VAL B CA 1
ATOM 1423 C C . VAL B 1 50 ? 2.391 21 4.125 1 96.38 50 VAL B C 1
ATOM 1425 O O . VAL B 1 50 ? 2.205 22.078 4.715 1 96.38 50 VAL B O 1
ATOM 1428 N N . CYS B 1 51 ? 1.729 20.625 3.029 1 94.31 51 CYS B N 1
ATOM 1429 C CA . CYS B 1 51 ? 0.621 21.422 2.521 1 94.31 51 CYS B CA 1
ATOM 1430 C C . CYS B 1 51 ? -0.581 20.547 2.195 1 94.31 51 CYS B C 1
ATOM 1432 O O . CYS B 1 51 ? -0.529 19.328 2.367 1 94.31 51 CYS B O 1
ATOM 1434 N N . LYS B 1 52 ? -1.661 21.203 1.854 1 93.12 52 LYS B N 1
ATOM 1435 C CA . LYS B 1 52 ? -2.893 20.5 1.507 1 93.12 52 LYS B CA 1
ATOM 1436 C C . LYS B 1 52 ? -2.699 19.625 0.263 1 93.12 52 LYS B C 1
ATOM 1438 O O . LYS B 1 52 ? -2.033 20.047 -0.689 1 93.12 52 LYS B O 1
ATOM 1443 N N . GLY B 1 53 ? -3.301 18.484 0.284 1 93.44 53 GLY B N 1
ATOM 1444 C CA . GLY B 1 53 ? -3.27 17.609 -0.876 1 93.44 53 GLY B CA 1
ATOM 1445 C C . GLY B 1 53 ? -4.391 17.891 -1.86 1 93.44 53 GLY B C 1
ATOM 1446 O O . GLY B 1 53 ? -4.84 19.031 -2.002 1 93.44 53 GLY B O 1
ATOM 1447 N N . TYR B 1 54 ? -4.75 16.922 -2.627 1 88.56 54 TYR B N 1
ATOM 1448 C CA . TYR B 1 54 ? -5.699 17.078 -3.723 1 88.56 54 TYR B CA 1
ATOM 1449 C C . TYR B 1 54 ? -7.133 16.891 -3.232 1 88.56 54 TYR B C 1
ATOM 1451 O O . TYR B 1 54 ? -8.078 17.312 -3.898 1 88.56 54 TYR B O 1
ATOM 1459 N N . ASP B 1 55 ? -7.246 16.172 -2.105 1 90.31 55 ASP B N 1
ATOM 1460 C CA . ASP B 1 55 ? -8.578 16 -1.527 1 90.31 55 ASP B CA 1
ATOM 1461 C C . ASP B 1 55 ? -8.516 15.992 -0.002 1 90.31 55 ASP B C 1
ATOM 1463 O O . ASP B 1 55 ? -7.496 16.359 0.587 1 90.31 55 ASP B O 1
ATOM 1467 N N . ASP B 1 56 ? -9.633 15.633 0.649 1 90.88 56 ASP B N 1
ATOM 1468 C CA . ASP B 1 56 ? -9.773 15.766 2.096 1 90.88 56 ASP B CA 1
ATOM 1469 C C . ASP B 1 56 ? -9.008 14.656 2.82 1 90.88 56 ASP B C 1
ATOM 1471 O O . ASP B 1 56 ? -8.945 14.641 4.051 1 90.88 56 ASP B O 1
ATOM 1475 N N . SER B 1 57 ? -8.352 13.836 2.086 1 94.44 57 SER B N 1
ATOM 1476 C CA . SER B 1 57 ? -7.637 12.75 2.748 1 94.44 57 SER B CA 1
ATOM 1477 C C . SER B 1 57 ? -6.164 12.734 2.355 1 94.44 57 SER B C 1
ATOM 1479 O O . SER B 1 57 ? -5.438 11.789 2.682 1 94.44 57 SER B O 1
ATOM 1481 N N . THR B 1 58 ? -5.766 13.766 1.657 1 96.56 58 THR B N 1
ATOM 1482 C CA . THR B 1 58 ? -4.387 13.742 1.189 1 96.56 58 THR B CA 1
ATOM 1483 C C . THR B 1 58 ? -3.629 14.977 1.656 1 96.56 58 THR B C 1
ATOM 1485 O O . THR B 1 58 ? -4.238 16 1.956 1 96.56 58 THR B O 1
ATOM 1488 N N . LEU B 1 59 ? -2.371 14.812 1.784 1 97.31 59 LEU B N 1
ATOM 1489 C CA . LEU B 1 59 ? -1.408 15.875 2.062 1 97.31 59 LEU B CA 1
ATOM 1490 C C . LEU B 1 59 ? -0.233 15.805 1.094 1 97.31 59 LEU B C 1
ATOM 1492 O O . LEU B 1 59 ? -0.008 14.781 0.452 1 97.31 59 LEU B O 1
ATOM 1496 N N . ILE B 1 60 ? 0.47 16.906 1.011 1 97.25 60 ILE B N 1
ATOM 1497 C CA . ILE B 1 60 ? 1.669 16.984 0.182 1 97.25 60 ILE B CA 1
ATOM 1498 C C . ILE B 1 60 ? 2.867 17.391 1.036 1 97.25 60 ILE B C 1
ATOM 1500 O O . ILE B 1 60 ? 2.768 18.297 1.857 1 97.25 60 ILE B O 1
ATOM 1504 N N . ILE B 1 61 ? 3.91 16.641 0.873 1 97.12 61 ILE B N 1
ATOM 1505 C CA . ILE B 1 61 ? 5.184 17.031 1.474 1 97.12 61 ILE B CA 1
ATOM 1506 C C . ILE B 1 61 ? 6.047 17.75 0.438 1 97.12 61 ILE B C 1
ATOM 1508 O O . ILE B 1 61 ? 6.227 17.25 -0.677 1 97.12 61 ILE B O 1
ATOM 1512 N N . LYS B 1 62 ? 6.531 18.812 0.858 1 96.5 62 LYS B N 1
ATOM 1513 C CA . LYS B 1 62 ? 7.387 19.594 -0.026 1 96.5 62 LYS B CA 1
ATOM 1514 C C . LYS B 1 62 ? 8.852 19.172 0.117 1 96.5 62 LYS B C 1
ATOM 1516 O O . LYS B 1 62 ? 9.25 18.656 1.159 1 96.5 62 LYS B O 1
ATOM 1521 N N . ASP B 1 63 ? 9.57 19.516 -1.009 1 94.38 63 ASP B N 1
ATOM 1522 C CA . ASP B 1 63 ? 11.023 19.312 -0.977 1 94.38 63 ASP B CA 1
ATOM 1523 C C . ASP B 1 63 ? 11.711 20.422 -0.196 1 94.38 63 ASP B C 1
ATOM 1525 O O . ASP B 1 63 ? 11.43 21.609 -0.413 1 94.38 63 ASP B O 1
ATOM 1529 N N . ARG B 1 64 ? 12.531 20.094 0.725 1 88.69 64 ARG B N 1
ATOM 1530 C CA . ARG B 1 64 ? 13.188 21.094 1.557 1 88.69 64 ARG B CA 1
ATOM 1531 C C . ARG B 1 64 ? 14.32 21.781 0.8 1 88.69 64 ARG B C 1
ATOM 1533 O O . ARG B 1 64 ? 14.695 22.906 1.123 1 88.69 64 ARG B O 1
ATOM 1540 N N . LYS B 1 65 ? 14.859 21.094 -0.166 1 90.69 65 LYS B N 1
ATOM 1541 C CA . LYS B 1 65 ? 16.031 21.594 -0.875 1 90.69 65 LYS B CA 1
ATOM 1542 C C . LYS B 1 65 ? 15.633 22.438 -2.078 1 90.69 65 LYS B C 1
ATOM 1544 O O . LYS B 1 65 ? 16.328 23.406 -2.43 1 90.69 65 LYS B O 1
ATOM 1549 N N . ILE B 1 66 ? 14.594 22.078 -2.723 1 91.5 66 ILE B N 1
ATOM 1550 C CA . ILE B 1 66 ? 14.141 22.75 -3.932 1 91.5 66 ILE B CA 1
ATOM 1551 C C . ILE B 1 66 ? 12.828 23.484 -3.648 1 91.5 66 ILE B C 1
ATOM 1553 O O . ILE B 1 66 ? 11.789 22.859 -3.457 1 91.5 66 ILE B O 1
ATOM 1557 N N . GLU B 1 67 ? 12.898 24.734 -3.656 1 89.94 67 GLU B N 1
ATOM 1558 C CA . GLU B 1 67 ? 11.719 25.547 -3.367 1 89.94 67 GLU B CA 1
ATOM 1559 C C . GLU B 1 67 ? 10.594 25.266 -4.359 1 89.94 67 GLU B C 1
ATOM 1561 O O . GLU B 1 67 ? 10.828 25.188 -5.566 1 89.94 67 GLU B O 1
ATOM 1566 N N . GLY B 1 68 ? 9.398 25.062 -3.854 1 90.19 68 GLY B N 1
ATOM 1567 C CA . GLY B 1 68 ? 8.219 24.922 -4.699 1 90.19 68 GLY B CA 1
ATOM 1568 C C . GLY B 1 68 ? 8 23.484 -5.168 1 90.19 68 GLY B C 1
ATOM 1569 O O . GLY B 1 68 ? 6.957 23.172 -5.734 1 90.19 68 GLY B O 1
ATOM 1570 N N . LYS B 1 69 ? 9.031 22.672 -4.965 1 94.56 69 LYS B N 1
ATOM 1571 C CA . LYS B 1 69 ? 8.93 21.312 -5.453 1 94.56 69 LYS B CA 1
ATOM 1572 C C . LYS B 1 69 ? 8.266 20.406 -4.414 1 94.56 69 LYS B C 1
ATOM 1574 O O . LYS B 1 69 ? 8.578 20.484 -3.225 1 94.56 69 LYS B O 1
ATOM 1579 N N . SER B 1 70 ? 7.301 19.656 -4.879 1 95.88 70 SER B N 1
ATOM 1580 C CA . SER B 1 70 ? 6.695 18.625 -4.031 1 95.88 70 SER B CA 1
ATOM 1581 C C . SER B 1 70 ? 7.5 17.328 -4.066 1 95.88 70 SER B C 1
ATOM 1583 O O . SER B 1 70 ? 8.055 16.969 -5.102 1 95.88 70 SER B O 1
ATOM 1585 N N . LYS B 1 71 ? 7.516 16.703 -2.918 1 96.38 71 LYS B N 1
ATOM 1586 C CA . LYS B 1 71 ? 8.32 15.484 -2.795 1 96.38 71 LYS B CA 1
ATOM 1587 C C . LYS B 1 71 ? 7.434 14.242 -2.713 1 96.38 71 LYS B C 1
ATOM 1589 O O . LYS B 1 71 ? 7.742 13.219 -3.318 1 96.38 71 LYS B O 1
ATOM 1594 N N . ALA B 1 72 ? 6.395 14.367 -1.984 1 97.31 72 ALA B N 1
ATOM 1595 C CA . ALA B 1 72 ? 5.578 13.18 -1.742 1 97.31 72 ALA B CA 1
ATOM 1596 C C . ALA B 1 72 ? 4.113 13.555 -1.541 1 97.31 72 ALA B C 1
ATOM 1598 O O . ALA B 1 72 ? 3.805 14.672 -1.117 1 97.31 72 ALA B O 1
ATOM 1599 N N . ILE B 1 73 ? 3.217 12.68 -1.916 1 97.56 73 ILE B N 1
ATOM 1600 C CA . ILE B 1 73 ? 1.803 12.766 -1.564 1 97.56 73 ILE B CA 1
ATOM 1601 C C . ILE B 1 73 ? 1.479 11.727 -0.49 1 97.56 73 ILE B C 1
ATOM 1603 O O . ILE B 1 73 ? 1.943 10.586 -0.559 1 97.56 73 ILE B O 1
ATOM 1607 N N . ILE B 1 74 ? 0.733 12.133 0.521 1 97.81 74 ILE B N 1
ATOM 1608 C CA . ILE B 1 74 ? 0.343 11.258 1.618 1 97.81 74 ILE B CA 1
ATOM 1609 C C . ILE B 1 74 ? -1.164 11.016 1.574 1 97.81 74 ILE B C 1
ATOM 1611 O O . ILE B 1 74 ? -1.953 11.961 1.594 1 97.81 74 ILE B O 1
ATOM 1615 N N . LEU B 1 75 ? -1.529 9.797 1.473 1 97.19 75 LEU B N 1
ATOM 1616 C CA . LEU B 1 75 ? -2.922 9.406 1.658 1 97.19 75 LEU B CA 1
ATOM 1617 C C . LEU B 1 75 ? -3.182 8.992 3.104 1 97.19 75 LEU B C 1
ATOM 1619 O O . LEU B 1 75 ? -2.537 8.078 3.617 1 97.19 75 LEU B O 1
ATOM 1623 N N . VAL B 1 76 ? -4.109 9.648 3.725 1 97.31 76 VAL B N 1
ATOM 1624 C CA . VAL B 1 76 ? -4.449 9.352 5.113 1 97.31 76 VAL B CA 1
ATOM 1625 C C . VAL B 1 76 ? -5.605 8.352 5.156 1 97.31 76 VAL B C 1
ATOM 1627 O O . VAL B 1 76 ? -6.668 8.602 4.582 1 97.31 76 VAL B O 1
ATOM 1630 N N . ILE B 1 77 ? -5.352 7.23 5.855 1 95.31 77 ILE B N 1
ATOM 1631 C CA . ILE B 1 77 ? -6.344 6.168 5.961 1 95.31 77 ILE B CA 1
ATOM 1632 C C . ILE B 1 77 ? -6.605 5.848 7.43 1 95.31 77 ILE B C 1
ATOM 1634 O O . ILE B 1 77 ? -5.668 5.707 8.219 1 95.31 77 ILE B O 1
ATOM 1638 N N . ASN B 1 78 ? -7.914 5.809 7.719 1 94.56 78 ASN B N 1
ATOM 1639 C CA . ASN B 1 78 ? -8.32 5.328 9.039 1 94.56 78 ASN B CA 1
ATOM 1640 C C . ASN B 1 78 ? -8.414 3.807 9.07 1 94.56 78 ASN B C 1
ATOM 1642 O O . ASN B 1 78 ? -9.062 3.201 8.219 1 94.56 78 ASN B O 1
ATOM 1646 N N . GLU B 1 79 ? -7.793 3.215 9.984 1 92.5 79 GLU B N 1
ATOM 1647 C CA . GLU B 1 79 ? -7.727 1.759 10.086 1 92.5 79 GLU B CA 1
ATOM 1648 C C . GLU B 1 79 ? -9.117 1.149 10.219 1 92.5 79 GLU B C 1
ATOM 1650 O O . GLU B 1 79 ? -9.359 0.026 9.773 1 92.5 79 GLU B O 1
ATOM 1655 N N . ALA B 1 80 ? -10.023 1.897 10.797 1 91 80 ALA B N 1
ATOM 1656 C CA . ALA B 1 80 ? -11.359 1.379 11.07 1 91 80 ALA B CA 1
ATOM 1657 C C . ALA B 1 80 ? -12.266 1.516 9.859 1 91 80 ALA B C 1
ATOM 1659 O O . ALA B 1 80 ? -13.391 1 9.852 1 91 80 ALA B O 1
ATOM 1660 N N . GLU B 1 81 ? -11.836 2.182 8.867 1 87.38 81 GLU B N 1
ATOM 1661 C CA . GLU B 1 81 ? -12.68 2.438 7.707 1 87.38 81 GLU B CA 1
ATOM 1662 C C . GLU B 1 81 ? -12.227 1.612 6.504 1 87.38 81 GLU B C 1
ATOM 1664 O O . GLU B 1 81 ? -11.023 1.45 6.273 1 87.38 81 GLU B O 1
ATOM 1669 N N . LYS B 1 82 ? -13.242 1.034 5.824 1 84.62 82 LYS B N 1
ATOM 1670 C CA . LYS B 1 82 ? -12.938 0.351 4.57 1 84.62 82 LYS B CA 1
ATOM 1671 C C . LYS B 1 82 ? -12.586 1.349 3.471 1 84.62 82 LYS B C 1
ATOM 1673 O O . LYS B 1 82 ? -13.172 2.432 3.398 1 84.62 82 LYS B O 1
ATOM 1678 N N . ILE B 1 83 ? -11.664 0.991 2.725 1 83.38 83 ILE B N 1
ATOM 1679 C CA . ILE B 1 83 ? -11.234 1.877 1.649 1 83.38 83 ILE B CA 1
ATOM 1680 C C . ILE B 1 83 ? -11.336 1.151 0.31 1 83.38 83 ILE B C 1
ATOM 1682 O O . ILE B 1 83 ? -11.125 -0.061 0.236 1 83.38 83 ILE B O 1
ATOM 1686 N N . SER B 1 84 ? -11.719 1.929 -0.605 1 84.12 84 SER B N 1
ATOM 1687 C CA . SER B 1 84 ? -11.664 1.394 -1.962 1 84.12 84 SER B CA 1
ATOM 1688 C C . SER B 1 84 ? -10.281 1.563 -2.57 1 84.12 84 SER B C 1
ATOM 1690 O O . SER B 1 84 ? -9.617 2.58 -2.348 1 84.12 84 SER B O 1
ATOM 1692 N N . PRO B 1 85 ? -9.891 0.533 -3.355 1 89.94 85 PRO B N 1
ATOM 1693 C CA . PRO B 1 85 ? -8.617 0.672 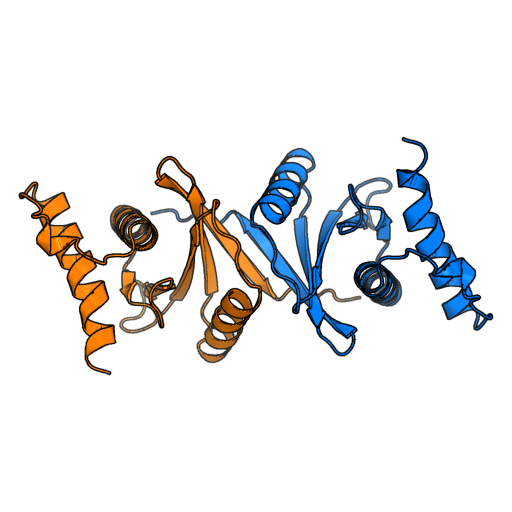-4.062 1 89.94 85 PRO B CA 1
ATOM 1694 C C . PRO B 1 85 ? -8.594 1.868 -5.012 1 89.94 85 PRO B C 1
ATOM 1696 O O . PRO B 1 85 ? -7.523 2.354 -5.375 1 89.94 85 PRO B O 1
ATOM 1699 N N . THR B 1 86 ? -9.758 2.363 -5.27 1 88.25 86 THR B N 1
ATOM 1700 C CA . THR B 1 86 ? -9.859 3.457 -6.23 1 88.25 86 THR B CA 1
ATOM 1701 C C . THR B 1 86 ? -9.141 4.699 -5.715 1 88.25 86 THR B C 1
ATOM 1703 O O . THR B 1 86 ? -8.461 5.391 -6.477 1 88.25 86 THR B O 1
ATOM 1706 N N . LYS B 1 87 ? -9.32 4.941 -4.418 1 88.19 87 LYS B N 1
ATOM 1707 C CA . LYS B 1 87 ? -8.672 6.109 -3.838 1 88.19 87 LYS B CA 1
ATOM 1708 C C . LYS B 1 87 ? -7.148 5.98 -3.902 1 88.19 87 LYS B C 1
ATOM 1710 O O . LYS B 1 87 ? -6.453 6.93 -4.27 1 88.19 87 LYS B O 1
ATOM 1715 N N . LEU B 1 88 ? -6.707 4.875 -3.594 1 90.94 88 LEU B N 1
ATOM 1716 C CA . LEU B 1 88 ? -5.273 4.617 -3.652 1 90.94 88 LEU B CA 1
ATOM 1717 C C . LEU B 1 88 ? -4.758 4.727 -5.082 1 90.94 88 LEU B C 1
ATOM 1719 O O . LEU B 1 88 ? -3.719 5.348 -5.324 1 90.94 88 LEU B O 1
ATOM 1723 N N . LEU B 1 89 ? -5.453 4.18 -5.961 1 92.56 89 LEU B N 1
ATOM 1724 C CA . LEU B 1 89 ? -5.055 4.211 -7.363 1 92.56 89 LEU B CA 1
ATOM 1725 C C . LEU B 1 89 ? -5.027 5.641 -7.891 1 92.56 89 LEU B C 1
ATOM 1727 O O . LEU B 1 89 ? -4.156 5.996 -8.688 1 92.56 89 LEU B O 1
ATOM 1731 N N . ASP B 1 90 ? -6 6.406 -7.449 1 93.06 90 ASP B N 1
ATOM 1732 C CA . ASP B 1 90 ? -6.027 7.816 -7.828 1 93.06 90 ASP B CA 1
ATOM 1733 C C . ASP B 1 90 ? -4.766 8.539 -7.355 1 93.06 90 ASP B C 1
ATOM 1735 O O . ASP B 1 90 ? -4.148 9.281 -8.117 1 93.06 90 ASP B O 1
ATOM 1739 N N . VAL B 1 91 ? -4.398 8.281 -6.176 1 93.94 91 VAL B N 1
ATOM 1740 C CA . VAL B 1 91 ? -3.219 8.898 -5.586 1 93.94 91 VAL B CA 1
ATOM 1741 C C . VAL B 1 91 ? -1.965 8.43 -6.316 1 93.94 91 VAL B C 1
ATOM 1743 O O . VAL B 1 91 ? -1.08 9.227 -6.629 1 93.94 91 VAL B O 1
ATOM 1746 N N . ILE B 1 92 ? -1.924 7.199 -6.645 1 94.25 92 ILE B N 1
ATOM 1747 C CA . ILE B 1 92 ? -0.778 6.621 -7.34 1 94.25 92 ILE B CA 1
ATOM 1748 C C . ILE B 1 92 ? -0.658 7.238 -8.734 1 94.25 92 ILE B C 1
ATOM 1750 O O . ILE B 1 92 ? 0.435 7.621 -9.156 1 94.25 92 ILE B O 1
ATOM 1754 N N . SER B 1 93 ? -1.732 7.297 -9.438 1 93.56 93 SER B N 1
ATOM 1755 C CA . SER B 1 93 ? -1.732 7.875 -10.773 1 93.56 93 SER B CA 1
ATOM 1756 C C . SER B 1 93 ? -1.229 9.312 -10.758 1 93.56 93 SER B C 1
ATOM 1758 O O . SER B 1 93 ? -0.374 9.688 -11.562 1 93.56 93 SER B O 1
ATOM 1760 N N . ARG B 1 94 ? -1.688 10.039 -9.844 1 91.31 94 ARG B N 1
ATOM 1761 C CA . ARG B 1 94 ? -1.295 11.438 -9.711 1 91.31 94 ARG B CA 1
ATOM 1762 C C . ARG B 1 94 ? 0.184 11.555 -9.359 1 91.31 94 ARG B C 1
ATOM 1764 O O . ARG B 1 94 ? 0.87 12.461 -9.844 1 91.31 94 ARG B O 1
ATOM 1771 N N . SER B 1 95 ? 0.569 10.734 -8.477 1 95.19 95 SER B N 1
ATOM 1772 C CA . SER B 1 95 ? 1.967 10.75 -8.062 1 95.19 95 SER B CA 1
ATOM 1773 C C . SER B 1 95 ? 2.902 10.539 -9.242 1 95.19 95 SER B C 1
ATOM 1775 O O . SER B 1 95 ? 3.971 11.148 -9.32 1 95.19 95 SER B O 1
ATOM 1777 N N . LYS B 1 96 ? 2.537 9.633 -10.102 1 93.12 96 LYS B N 1
ATOM 1778 C CA . LYS B 1 96 ? 3.361 9.328 -11.266 1 93.12 96 LYS B CA 1
ATOM 1779 C C . LYS B 1 96 ? 3.514 10.547 -12.164 1 93.12 96 LYS B C 1
ATOM 1781 O O . LYS B 1 96 ? 4.621 10.867 -12.609 1 93.12 96 LYS B O 1
ATOM 1786 N N . SER B 1 97 ? 2.42 11.273 -12.398 1 90.75 97 SER B N 1
ATOM 1787 C CA . SER B 1 97 ? 2.422 12.445 -13.273 1 90.75 97 SER B CA 1
ATOM 1788 C C . SER B 1 97 ? 3.283 13.562 -12.695 1 90.75 97 SER B C 1
ATOM 1790 O O . SER B 1 97 ? 3.854 14.359 -13.445 1 90.75 97 SER B O 1
ATOM 1792 N N . LEU B 1 98 ? 3.488 13.578 -11.438 1 89.81 98 LEU B N 1
ATOM 1793 C CA . LEU B 1 98 ? 4.184 14.68 -10.781 1 89.81 98 LEU B CA 1
ATOM 1794 C C . LEU B 1 98 ? 5.508 14.211 -10.188 1 89.81 98 LEU B C 1
ATOM 1796 O O . LEU B 1 98 ? 6.23 15 -9.57 1 89.81 98 LEU B O 1
ATOM 1800 N N . ASN B 1 99 ? 5.805 12.914 -10.398 1 92.44 99 ASN B N 1
ATOM 1801 C CA . ASN B 1 99 ? 7.027 12.305 -9.883 1 92.44 99 ASN B CA 1
ATOM 1802 C C . ASN B 1 99 ? 7.117 12.414 -8.367 1 92.44 99 ASN B C 1
ATOM 1804 O O . ASN B 1 99 ? 8.141 12.828 -7.828 1 92.44 99 ASN B O 1
ATOM 1808 N N . LEU B 1 100 ? 5.988 12.172 -7.715 1 95.56 100 LEU B N 1
ATOM 1809 C CA . LEU B 1 100 ? 5.922 12.188 -6.258 1 95.56 100 LEU B CA 1
ATOM 1810 C C . LEU B 1 100 ? 6.031 10.773 -5.691 1 95.56 100 LEU B C 1
ATOM 1812 O O . LEU B 1 100 ? 5.539 9.82 -6.297 1 95.56 100 LEU B O 1
ATOM 1816 N N . GLU B 1 101 ? 6.637 10.719 -4.566 1 96.69 101 GLU B N 1
ATOM 1817 C CA . GLU B 1 101 ? 6.52 9.484 -3.795 1 96.69 101 GLU B CA 1
ATOM 1818 C C . GLU B 1 101 ? 5.117 9.328 -3.215 1 96.69 101 GLU B C 1
ATOM 1820 O O . GLU B 1 101 ? 4.465 10.32 -2.881 1 96.69 101 GLU B O 1
ATOM 1825 N N . VAL B 1 102 ? 4.703 8.109 -3.143 1 97.56 102 VAL B N 1
ATOM 1826 C CA . VAL B 1 102 ? 3.402 7.848 -2.533 1 97.56 102 VAL B CA 1
ATOM 1827 C C . VAL B 1 102 ? 3.592 7.293 -1.125 1 97.56 102 VAL B C 1
ATOM 1829 O O . VAL B 1 102 ? 4.203 6.234 -0.946 1 97.56 102 VAL B O 1
ATOM 1832 N N . LEU B 1 103 ? 3.029 7.992 -0.187 1 97.69 103 LEU B N 1
ATOM 1833 C CA . LEU B 1 103 ? 3.01 7.547 1.201 1 97.69 103 LEU B CA 1
ATOM 1834 C C . LEU B 1 103 ? 1.577 7.355 1.689 1 97.69 103 LEU B C 1
ATOM 1836 O O . LEU B 1 103 ? 0.669 8.07 1.262 1 97.69 103 LEU B O 1
ATOM 1840 N N . VAL B 1 104 ? 1.457 6.402 2.564 1 97.25 104 VAL B N 1
ATOM 1841 C CA . VAL B 1 104 ? 0.193 6.191 3.264 1 97.25 104 VAL B CA 1
ATOM 1842 C C . VAL B 1 104 ? 0.396 6.371 4.766 1 97.25 104 VAL B C 1
ATOM 1844 O O . VAL B 1 104 ? 1.341 5.828 5.34 1 97.25 104 VAL B O 1
ATOM 1847 N N . ALA B 1 105 ? -0.393 7.188 5.316 1 97.81 105 ALA B N 1
ATOM 1848 C CA . ALA B 1 105 ? -0.457 7.293 6.773 1 97.81 105 ALA B CA 1
ATOM 1849 C C . ALA B 1 105 ? -1.667 6.543 7.324 1 97.81 105 ALA B C 1
ATOM 1851 O O . ALA B 1 105 ? -2.811 6.906 7.043 1 97.81 105 ALA B O 1
ATOM 1852 N N . LEU B 1 106 ? -1.399 5.539 8.047 1 96.62 106 LEU B N 1
ATOM 1853 C CA . LEU B 1 106 ? -2.453 4.77 8.703 1 96.62 106 LEU B CA 1
ATOM 1854 C C . LEU B 1 106 ? -2.668 5.25 10.133 1 96.62 106 LEU B C 1
ATOM 1856 O O . LEU B 1 106 ? -1.73 5.273 10.93 1 96.62 106 LEU B O 1
ATOM 1860 N N . VAL B 1 107 ? -3.924 5.629 10.383 1 97 107 VAL B N 1
ATOM 1861 C CA . VAL B 1 107 ? -4.242 6.113 11.719 1 97 107 VAL B CA 1
ATOM 1862 C C . VAL B 1 107 ? -5.121 5.09 12.438 1 97 107 VAL B C 1
ATOM 1864 O O . VAL B 1 107 ? -6.164 4.684 11.922 1 97 107 VAL B O 1
ATOM 1867 N N . ASP B 1 108 ? -4.766 4.676 13.688 1 95.5 108 ASP B N 1
ATOM 1868 C CA . ASP B 1 108 ? -5.547 3.684 14.422 1 95.5 108 ASP B CA 1
ATOM 1869 C C . ASP B 1 108 ? -6.516 4.355 15.391 1 95.5 108 ASP B C 1
ATOM 1871 O O . ASP B 1 108 ? -6.688 5.574 15.352 1 95.5 108 ASP B O 1
ATOM 1875 N N . LYS B 1 109 ? -7.168 3.594 16.172 1 94.31 109 LYS B N 1
ATOM 1876 C CA . LYS B 1 109 ? -8.219 4.078 17.062 1 94.31 109 LYS B CA 1
ATOM 1877 C C . LYS B 1 109 ? -7.645 4.973 18.156 1 94.31 109 LYS B C 1
ATOM 1879 O O . LYS B 1 109 ? -8.383 5.73 18.797 1 94.31 109 LYS B O 1
ATOM 1884 N N . TYR B 1 110 ? -6.336 4.895 18.438 1 95.69 110 TYR B N 1
ATOM 1885 C CA . TYR B 1 110 ? -5.707 5.691 19.484 1 95.69 110 TYR B CA 1
ATOM 1886 C C . TYR B 1 110 ? -4.996 6.902 18.906 1 95.69 110 TYR B C 1
ATOM 1888 O O . TYR B 1 110 ? -4.395 7.691 19.625 1 95.69 110 TYR B O 1
ATOM 1896 N N . GLY B 1 111 ? -5.051 7.066 17.609 1 95.31 111 GLY B N 1
ATOM 1897 C CA . GLY B 1 111 ? -4.422 8.203 16.953 1 95.31 111 GLY B CA 1
ATOM 1898 C C . GLY B 1 111 ? -2.979 7.945 16.562 1 95.31 111 GLY B C 1
ATOM 1899 O O . GLY B 1 111 ? -2.289 8.844 16.078 1 95.31 111 GLY B O 1
ATOM 1900 N N . ASP B 1 112 ? -2.496 6.703 16.797 1 96.81 112 ASP B N 1
ATOM 1901 C CA . ASP B 1 112 ? -1.141 6.363 16.375 1 96.81 112 ASP B CA 1
ATOM 1902 C C . ASP B 1 112 ? -1.047 6.266 14.852 1 96.81 112 ASP B C 1
ATOM 1904 O O . ASP B 1 112 ? -1.944 5.723 14.203 1 96.81 112 ASP B O 1
ATOM 1908 N N . ILE B 1 113 ? 0.055 6.816 14.359 1 97.69 113 ILE B N 1
ATOM 1909 C CA . ILE B 1 113 ? 0.204 6.914 12.914 1 97.69 113 ILE B CA 1
ATOM 1910 C C . ILE B 1 113 ? 1.372 6.043 12.453 1 97.69 113 ILE B C 1
ATOM 1912 O O . ILE B 1 113 ? 2.463 6.102 13.031 1 97.69 113 ILE B O 1
ATOM 1916 N N . THR B 1 114 ? 1.173 5.203 11.555 1 96.56 114 THR B N 1
ATOM 1917 C CA . THR B 1 114 ? 2.223 4.445 10.883 1 96.56 114 THR B CA 1
ATOM 1918 C C . THR B 1 114 ? 2.277 4.797 9.398 1 96.56 114 THR B C 1
ATOM 1920 O O . THR B 1 114 ? 1.239 4.883 8.734 1 96.56 114 THR B O 1
ATOM 1923 N N . TYR B 1 115 ? 3.455 5.016 8.906 1 97.69 115 TYR B N 1
ATOM 1924 C CA . TYR B 1 115 ? 3.621 5.43 7.52 1 97.69 115 TYR B CA 1
ATOM 1925 C C . TYR B 1 115 ? 4.129 4.277 6.664 1 97.69 115 TYR B C 1
ATOM 1927 O O . TYR B 1 115 ? 4.992 3.508 7.094 1 97.69 115 TYR B O 1
ATOM 1935 N N . TYR B 1 116 ? 3.623 4.246 5.492 1 97.06 116 TYR B N 1
ATOM 1936 C CA . TYR B 1 116 ? 4.055 3.246 4.523 1 97.06 116 TYR B CA 1
ATOM 1937 C C . TYR B 1 116 ? 4.363 3.891 3.176 1 97.06 116 TYR B C 1
ATOM 1939 O O . TYR B 1 116 ? 3.711 4.859 2.781 1 97.06 116 TYR B O 1
ATOM 1947 N N . ASN B 1 117 ? 5.328 3.346 2.543 1 97.25 117 ASN B N 1
ATOM 1948 C CA . ASN B 1 117 ? 5.637 3.695 1.161 1 97.25 117 ASN B CA 1
ATOM 1949 C C . ASN B 1 117 ? 5.016 2.707 0.179 1 97.25 117 ASN B C 1
ATOM 1951 O O . ASN B 1 117 ? 5.039 1.497 0.414 1 97.25 117 ASN B O 1
ATOM 1955 N N . ILE B 1 118 ? 4.418 3.236 -0.815 1 96.94 118 ILE B N 1
ATOM 1956 C CA . ILE B 1 118 ? 3.9 2.406 -1.896 1 96.94 118 ILE B CA 1
ATOM 1957 C C . ILE B 1 118 ? 4.582 2.781 -3.209 1 96.94 118 ILE B C 1
ATOM 1959 O O . ILE B 1 118 ? 4.613 3.955 -3.586 1 96.94 118 ILE B O 1
ATOM 1963 N N . SER B 1 119 ? 5.078 1.837 -3.852 1 96.06 119 SER B N 1
ATOM 1964 C CA . SER B 1 119 ? 5.715 2.064 -5.145 1 96.06 119 SER B CA 1
ATOM 1965 C C . SER B 1 119 ? 5.414 0.927 -6.117 1 96.06 119 SER B C 1
ATOM 1967 O O . SER B 1 119 ? 5.234 -0.22 -5.699 1 96.06 119 SER B O 1
ATOM 1969 N N . GLU B 1 120 ? 5.242 1.312 -7.352 1 94.69 120 GLU B N 1
ATOM 1970 C CA . GLU B 1 120 ? 5.066 0.264 -8.352 1 94.69 120 GLU B CA 1
ATOM 1971 C C . GLU B 1 120 ? 6.273 -0.673 -8.383 1 94.69 120 GLU B C 1
ATOM 1973 O O . GLU B 1 120 ? 7.418 -0.223 -8.32 1 94.69 120 GLU B O 1
ATOM 1978 N N . ALA B 1 121 ? 5.914 -1.974 -8.328 1 94.5 121 ALA B N 1
ATOM 1979 C CA . ALA B 1 121 ? 6.977 -2.977 -8.344 1 94.5 121 ALA B CA 1
ATOM 1980 C C . ALA B 1 121 ? 7.152 -3.566 -9.742 1 94.5 121 ALA B C 1
ATOM 1982 O O . ALA B 1 121 ? 6.176 -3.943 -10.391 1 94.5 121 ALA B O 1
ATOM 1983 N N . ARG B 1 122 ? 8.398 -3.562 -10.164 1 88.62 122 ARG B N 1
ATOM 1984 C CA . ARG B 1 122 ? 8.703 -4.23 -11.422 1 88.62 122 ARG B CA 1
ATOM 1985 C C . ARG B 1 122 ? 9.273 -5.625 -11.18 1 88.62 122 ARG B C 1
ATOM 1987 O O . ARG B 1 122 ? 10.328 -5.77 -10.562 1 88.62 122 ARG B O 1
ATOM 1994 N N . LEU B 1 123 ? 8.438 -6.566 -11.492 1 87.06 123 LEU B N 1
ATOM 1995 C CA . LEU B 1 123 ? 8.898 -7.938 -11.297 1 87.06 123 LEU B CA 1
ATOM 1996 C C . LEU B 1 123 ? 9.555 -8.477 -12.562 1 87.06 123 LEU B C 1
ATOM 1998 O O . LEU B 1 123 ? 8.875 -8.883 -13.5 1 87.06 123 LEU B O 1
ATOM 2002 N N . ILE B 1 124 ? 10.797 -8.148 -12.648 1 75.44 124 ILE B N 1
ATOM 2003 C CA . ILE B 1 124 ? 11.531 -8.508 -13.852 1 75.44 124 ILE B CA 1
ATOM 2004 C C . ILE B 1 124 ? 11.984 -9.961 -13.773 1 75.44 124 ILE B C 1
ATOM 2006 O O . ILE B 1 124 ? 12.172 -10.492 -12.672 1 75.44 124 ILE B O 1
ATOM 2010 N N . ARG B 1 125 ? 12.109 -10.594 -14.914 1 68.75 125 ARG B N 1
ATOM 2011 C CA . ARG B 1 125 ? 12.609 -11.953 -15.086 1 68.75 125 ARG B CA 1
ATOM 2012 C C . ARG B 1 125 ? 14.086 -12.047 -14.695 1 68.75 125 ARG B C 1
ATOM 2014 O O . ARG B 1 125 ? 14.859 -11.133 -14.953 1 68.75 125 ARG B O 1
#

Nearest PDB structures (foldseek):
  3p1z-assembly2_G  TM=8.416E-01  e=3.431E-09  Aeropyrum pernix
  2zyz-assembly1_A  TM=9.059E-01  e=9.544E-08  Pyrobaculum aerophilum
  1a79-assembly1_D  TM=8.456E-01  e=8.569E-07  Methanocaldococcus jannaschii
  3iey-assembly1_B  TM=7.518E-01  e=3.857E-07  Nanoarchaeum equitans
  8hmz-assembly1_B  TM=7.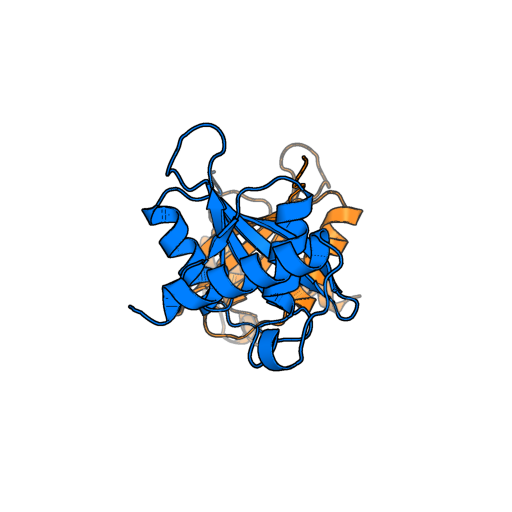835E-01  e=1.343E-04  Homo sapiens

Organism: NCBI:txid1294262

InterPro domains:
  IPR006677 tRNA intron endonuclease, catalytic domain-like [PF01974] (34-115)
  IPR011856 tRNA endonuclease-like domain superfamily [G3DSA:3.40.1350.10] (31-125)
  IPR036167 tRNA intron endonuclease, catalytic domain-like superfamily [SSF53032] (34-123)

Radius of gyration: 21.34 Å; Cα contacts (8 Å, |Δi|>4): 411; chains: 2; bounding box: 35×59×47 Å